Protein AF-A0A8D7B5I6-F1 (afdb_monomer_lite)

Structure (mmCIF, N/CA/C/O backbone):
data_AF-A0A8D7B5I6-F1
#
_entry.id   AF-A0A8D7B5I6-F1
#
loop_
_atom_site.group_PDB
_atom_site.id
_atom_site.type_symbol
_atom_site.label_atom_id
_atom_site.label_alt_id
_atom_site.label_comp_id
_atom_site.label_asym_id
_atom_site.label_entity_id
_atom_site.label_seq_id
_atom_site.pdbx_PDB_ins_code
_atom_site.Cartn_x
_atom_site.Cartn_y
_atom_site.Cartn_z
_atom_site.occupancy
_atom_site.B_iso_or_equiv
_atom_site.auth_seq_id
_atom_site.auth_comp_id
_atom_site.auth_asym_id
_atom_site.auth_atom_id
_atom_site.pdbx_PDB_model_num
ATOM 1 N N . MET A 1 1 ? 66.147 15.586 -52.591 1.00 56.50 1 MET A N 1
ATOM 2 C CA . MET A 1 1 ? 64.958 15.597 -51.718 1.00 56.50 1 MET A CA 1
ATOM 3 C C . MET A 1 1 ? 64.715 17.039 -51.352 1.00 56.50 1 MET A C 1
ATOM 5 O O . MET A 1 1 ? 65.513 17.613 -50.613 1.00 56.50 1 MET A O 1
ATOM 9 N N . ASP A 1 2 ? 63.699 17.644 -51.953 1.00 78.19 2 ASP A N 1
ATOM 10 C CA . ASP A 1 2 ? 63.444 19.070 -51.789 1.00 78.19 2 ASP A CA 1
ATOM 11 C C . ASP A 1 2 ? 62.974 19.375 -50.364 1.00 78.19 2 ASP A C 1
ATOM 13 O O . ASP A 1 2 ? 62.258 18.597 -49.729 1.00 78.19 2 ASP A O 1
ATOM 17 N N . ARG A 1 3 ? 63.349 20.548 -49.839 1.00 75.00 3 ARG A N 1
ATOM 18 C CA . ARG A 1 3 ? 62.956 21.002 -48.489 1.00 75.00 3 ARG A CA 1
ATOM 19 C C . ARG A 1 3 ? 61.432 20.990 -48.290 1.00 75.00 3 ARG A C 1
ATOM 21 O O . ARG A 1 3 ? 60.961 20.873 -47.160 1.00 75.00 3 ARG A O 1
ATOM 28 N N . ALA A 1 4 ? 60.671 21.112 -49.378 1.00 75.44 4 ALA A N 1
ATOM 29 C CA . ALA A 1 4 ? 59.217 21.003 -49.391 1.00 75.44 4 ALA A CA 1
ATOM 30 C C . ALA A 1 4 ? 58.726 19.563 -49.147 1.00 75.44 4 ALA A C 1
ATOM 32 O O . ALA A 1 4 ? 57.815 19.354 -48.347 1.00 75.44 4 ALA A O 1
ATOM 33 N N . GLU A 1 5 ? 59.370 18.562 -49.749 1.00 73.88 5 GLU A N 1
ATOM 34 C CA . GLU A 1 5 ? 59.005 17.148 -49.596 1.00 73.88 5 GLU A CA 1
ATOM 35 C C . GLU A 1 5 ? 59.263 16.644 -48.172 1.00 73.88 5 GLU A C 1
ATOM 37 O O . GLU A 1 5 ? 58.451 15.905 -47.613 1.00 73.88 5 GLU A O 1
ATOM 42 N N . ALA A 1 6 ? 60.354 17.095 -47.544 1.00 82.44 6 ALA A N 1
ATOM 43 C CA . ALA A 1 6 ? 60.671 16.756 -46.156 1.00 82.44 6 ALA A CA 1
ATOM 44 C C . ALA A 1 6 ? 59.612 17.285 -45.172 1.00 82.44 6 ALA A C 1
ATOM 46 O O . ALA A 1 6 ? 59.195 16.572 -44.259 1.00 82.44 6 ALA A O 1
ATOM 47 N N . LYS A 1 7 ? 59.117 18.512 -45.391 1.00 83.62 7 LYS A N 1
ATOM 48 C CA . LYS A 1 7 ? 58.042 19.100 -44.574 1.00 83.62 7 LYS A CA 1
ATOM 49 C C . LYS A 1 7 ? 56.720 18.366 -44.759 1.00 83.62 7 LYS A C 1
ATOM 51 O O . LYS A 1 7 ? 56.005 18.158 -43.784 1.00 83.62 7 LYS A O 1
ATOM 56 N N . PHE A 1 8 ? 56.407 17.954 -45.987 1.00 80.94 8 PHE A N 1
ATOM 57 C CA . PHE A 1 8 ? 55.172 17.228 -46.270 1.00 80.94 8 PHE A CA 1
ATOM 58 C C . PHE A 1 8 ? 55.180 15.824 -45.653 1.00 80.94 8 PHE A C 1
ATOM 60 O O . PHE A 1 8 ? 54.185 15.410 -45.058 1.00 80.94 8 PHE A O 1
ATOM 67 N N . LYS A 1 9 ? 56.318 15.118 -45.718 1.00 84.81 9 LYS A N 1
ATOM 68 C CA . LYS A 1 9 ? 56.492 13.827 -45.036 1.00 84.81 9 LYS A CA 1
ATOM 69 C C . LYS A 1 9 ? 56.353 13.970 -43.524 1.00 84.81 9 LYS A C 1
ATOM 71 O O . LYS A 1 9 ? 55.530 13.273 -42.945 1.00 84.81 9 LYS A O 1
ATOM 76 N N . HIS A 1 10 ? 57.052 14.927 -42.916 1.00 83.50 10 HIS A N 1
ATOM 77 C CA . HIS A 1 10 ? 56.965 15.159 -41.475 1.00 83.50 10 HIS A CA 1
ATOM 78 C C . HIS A 1 10 ? 55.542 15.540 -41.031 1.00 83.50 10 HIS A C 1
ATOM 80 O O . HIS A 1 10 ? 55.030 14.989 -40.065 1.00 83.50 10 HIS A O 1
ATOM 86 N N . ALA A 1 11 ? 54.851 16.412 -41.774 1.00 84.06 11 ALA A N 1
ATOM 87 C CA . ALA A 1 11 ? 53.469 16.790 -41.469 1.00 84.06 11 ALA A CA 1
ATOM 88 C C . ALA A 1 11 ? 52.482 15.614 -41.585 1.00 84.06 11 ALA A C 1
ATOM 90 O O . ALA A 1 11 ? 51.535 15.523 -40.802 1.00 84.06 11 ALA A O 1
ATOM 91 N N . LYS A 1 12 ? 52.690 14.707 -42.548 1.00 85.19 12 LYS A N 1
ATOM 92 C CA . LYS A 1 12 ? 51.888 13.484 -42.673 1.00 85.19 12 LYS A CA 1
ATOM 93 C C . LYS A 1 12 ? 52.148 12.538 -41.502 1.00 85.19 12 LYS A C 1
ATOM 95 O O . LYS A 1 12 ? 51.199 12.043 -40.909 1.00 85.19 12 LYS A O 1
ATOM 100 N N . GLU A 1 13 ? 53.412 12.361 -41.143 1.00 85.88 13 GL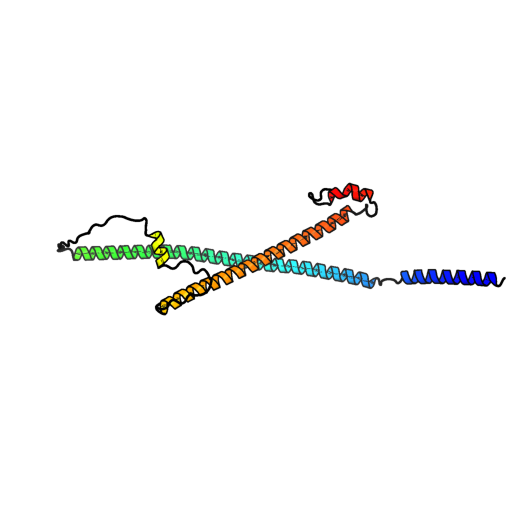U A N 1
ATOM 101 C CA . GLU A 1 13 ? 53.853 11.486 -40.059 1.00 85.88 13 GLU A CA 1
ATOM 102 C C . GLU A 1 13 ? 53.371 11.977 -38.684 1.00 85.88 13 GLU A C 1
ATOM 104 O O . GLU A 1 13 ? 52.933 11.183 -37.859 1.00 85.88 13 GLU A O 1
ATOM 109 N N . VAL A 1 14 ? 53.375 13.292 -38.442 1.00 86.19 14 VAL A N 1
ATOM 110 C CA . VAL A 1 14 ? 52.816 13.898 -37.220 1.00 86.19 14 VAL A CA 1
ATOM 111 C C . VAL A 1 14 ? 51.305 13.672 -37.139 1.00 86.19 14 VAL A C 1
ATOM 113 O O . VAL A 1 14 ? 50.798 13.288 -36.090 1.00 86.19 14 VAL A O 1
ATOM 116 N N . ARG A 1 15 ? 50.581 13.836 -38.254 1.00 80.69 15 ARG A N 1
ATOM 117 C CA . ARG A 1 15 ? 49.126 13.612 -38.302 1.00 80.69 15 ARG A CA 1
ATOM 118 C C . ARG A 1 15 ? 48.751 12.138 -38.142 1.00 80.69 15 ARG A C 1
ATOM 120 O O . ARG A 1 15 ? 47.678 11.820 -37.638 1.00 80.69 15 ARG A O 1
ATOM 127 N N . GLU A 1 16 ? 49.603 11.236 -38.610 1.00 77.06 16 GLU A N 1
ATOM 128 C CA . GLU A 1 16 ? 49.433 9.796 -38.427 1.00 77.06 16 GLU A CA 1
ATOM 129 C C . GLU A 1 16 ? 49.658 9.417 -36.960 1.00 77.06 16 GLU A C 1
ATOM 131 O O . GLU A 1 16 ? 48.756 8.854 -36.350 1.00 77.06 16 GLU A O 1
ATOM 136 N N . ARG A 1 17 ? 50.737 9.915 -36.339 1.00 79.31 17 ARG A N 1
ATOM 137 C CA . ARG A 1 17 ? 50.976 9.761 -34.895 1.00 79.31 17 ARG A CA 1
ATOM 138 C C . ARG A 1 17 ? 49.867 10.341 -34.022 1.00 79.31 17 ARG A C 1
ATOM 140 O O . ARG A 1 17 ? 49.523 9.732 -33.019 1.00 79.31 17 ARG A O 1
ATOM 147 N N . GLU A 1 18 ? 49.288 11.488 -34.379 1.00 74.56 18 GLU A N 1
ATOM 148 C CA . GLU A 1 18 ? 48.143 12.044 -33.644 1.00 74.56 18 GLU A CA 1
ATOM 149 C C . GLU A 1 18 ? 46.886 11.178 -33.767 1.00 74.56 18 GLU A C 1
ATOM 151 O O . GLU A 1 18 ? 46.118 11.082 -32.811 1.00 74.56 18 GLU A O 1
ATOM 156 N N . ARG A 1 19 ? 46.645 10.560 -34.930 1.00 71.62 19 ARG A N 1
ATOM 157 C CA . ARG A 1 19 ? 45.508 9.646 -35.107 1.00 71.62 19 ARG A CA 1
ATOM 158 C C . ARG A 1 19 ? 45.713 8.356 -34.328 1.00 71.62 19 ARG A C 1
ATOM 160 O O . ARG A 1 19 ? 44.785 7.934 -33.645 1.00 71.62 19 ARG A O 1
ATOM 167 N N . ASP A 1 20 ? 46.917 7.802 -34.359 1.00 72.56 20 ASP A N 1
ATOM 168 C CA . ASP A 1 20 ? 47.254 6.591 -33.613 1.00 72.56 20 ASP A CA 1
ATOM 169 C C . ASP A 1 20 ? 47.218 6.848 -32.101 1.00 72.56 20 ASP A C 1
ATOM 171 O O . ASP A 1 20 ? 46.643 6.053 -31.366 1.00 72.56 20 ASP A O 1
ATOM 175 N N . ALA A 1 21 ? 47.716 8.000 -31.638 1.00 71.00 21 ALA A N 1
ATOM 176 C CA . ALA A 1 21 ? 47.637 8.414 -30.236 1.00 71.00 21 ALA A CA 1
ATOM 177 C C . ALA A 1 21 ? 46.193 8.659 -29.762 1.00 71.00 21 ALA A C 1
ATOM 179 O O . ALA A 1 21 ? 45.851 8.368 -28.619 1.00 71.00 21 ALA A O 1
ATOM 180 N N . LYS A 1 22 ? 45.316 9.182 -30.629 1.00 66.19 22 LYS A N 1
ATOM 181 C CA . LYS A 1 22 ? 43.883 9.323 -30.319 1.00 66.19 22 LYS A CA 1
ATOM 182 C C . LYS A 1 22 ? 43.183 7.968 -30.286 1.00 66.19 22 LYS A C 1
ATOM 184 O O . LYS A 1 22 ? 42.364 7.739 -29.405 1.00 66.19 22 LYS A O 1
ATOM 189 N N . PHE A 1 23 ? 43.525 7.063 -31.199 1.00 55.41 23 PHE A N 1
ATOM 190 C CA . PHE A 1 23 ? 42.977 5.709 -31.219 1.00 55.41 23 PHE A CA 1
ATOM 191 C C . PHE A 1 23 ? 43.424 4.892 -29.999 1.00 55.41 23 PHE A C 1
ATOM 193 O O . PHE A 1 23 ? 42.612 4.173 -29.430 1.00 55.41 23 PHE A O 1
ATOM 200 N N . THR A 1 24 ? 44.667 5.048 -29.533 1.00 58.28 24 THR A N 1
ATOM 201 C CA . THR A 1 24 ? 45.141 4.412 -28.292 1.00 58.28 24 THR A CA 1
ATOM 202 C C . THR A 1 24 ? 44.557 5.047 -27.031 1.00 58.28 24 THR A C 1
ATOM 204 O O . THR A 1 24 ? 44.309 4.325 -26.077 1.00 58.28 24 THR A O 1
ATOM 207 N N . LYS A 1 25 ? 44.254 6.355 -27.029 1.00 58.78 25 LYS A N 1
ATOM 208 C CA . LYS A 1 25 ? 43.552 7.039 -25.923 1.00 58.78 25 LYS A CA 1
ATOM 209 C C . LYS A 1 25 ? 42.074 6.635 -25.811 1.00 58.78 25 LYS A C 1
ATOM 211 O O . LYS A 1 25 ? 41.555 6.528 -24.711 1.00 58.78 25 LYS A O 1
ATOM 216 N N . ILE A 1 26 ? 41.402 6.401 -26.942 1.00 55.84 26 ILE A N 1
ATOM 217 C CA . ILE A 1 26 ? 40.020 5.873 -26.992 1.00 55.84 26 ILE A CA 1
ATOM 218 C C . ILE A 1 26 ? 39.988 4.376 -26.637 1.00 55.84 26 ILE A C 1
ATOM 220 O O . ILE A 1 26 ? 38.962 3.851 -26.221 1.00 55.84 26 ILE A O 1
ATOM 224 N N . LYS A 1 27 ? 41.129 3.696 -26.774 1.00 47.56 27 LYS A N 1
ATOM 225 C CA . LYS A 1 27 ? 41.352 2.293 -26.428 1.00 47.56 27 LYS A CA 1
ATOM 226 C C . LYS A 1 27 ? 42.165 2.162 -25.132 1.00 47.56 27 LYS A C 1
ATOM 228 O O . LYS A 1 27 ? 42.995 1.262 -25.023 1.00 47.56 27 LYS A O 1
ATOM 233 N N . GLU A 1 28 ? 41.965 3.062 -24.166 1.00 49.06 28 GLU A N 1
ATOM 234 C CA . GLU A 1 28 ? 42.271 2.720 -22.774 1.00 49.06 28 GLU A CA 1
ATOM 235 C C . GLU A 1 28 ? 41.358 1.532 -22.421 1.00 49.06 28 GLU A C 1
ATOM 237 O O . GLU A 1 28 ? 40.139 1.648 -22.570 1.00 49.06 28 GLU A O 1
ATOM 242 N N . PRO A 1 29 ? 41.902 0.356 -22.068 1.00 47.66 29 PRO A N 1
ATOM 243 C CA . PRO A 1 29 ? 41.066 -0.768 -21.701 1.00 47.66 29 PRO A CA 1
ATOM 244 C C . PRO A 1 29 ? 40.415 -0.406 -20.367 1.00 47.66 29 PRO A C 1
ATOM 246 O O . PRO A 1 29 ? 41.106 -0.279 -19.355 1.00 47.66 29 PRO A O 1
ATOM 249 N N . MET A 1 30 ? 39.096 -0.219 -20.359 1.00 46.75 30 MET A N 1
ATOM 250 C CA . MET A 1 30 ? 38.345 -0.410 -19.122 1.00 46.75 30 MET A CA 1
ATOM 251 C C . MET A 1 30 ? 38.755 -1.778 -18.575 1.00 46.75 30 MET A C 1
ATOM 253 O O . MET A 1 30 ? 38.738 -2.759 -19.325 1.00 46.75 30 MET A O 1
ATOM 257 N N . HIS A 1 31 ? 39.265 -1.810 -17.344 1.00 45.88 31 HIS A N 1
ATOM 258 C CA . HIS A 1 31 ? 39.801 -3.029 -16.760 1.00 45.88 31 HIS A CA 1
ATOM 259 C C . HIS A 1 31 ? 38.672 -4.062 -16.720 1.00 45.88 31 HIS A C 1
ATOM 261 O O . HIS A 1 31 ? 37.591 -3.794 -16.215 1.00 45.88 31 HIS A O 1
ATOM 267 N N . GLN A 1 32 ? 38.922 -5.234 -17.299 1.00 44.41 32 GLN A N 1
ATOM 268 C CA . GLN A 1 32 ? 38.023 -6.390 -17.272 1.00 44.41 32 GLN A CA 1
ATOM 269 C C . GLN A 1 32 ? 37.567 -6.721 -15.832 1.00 44.41 32 GLN A C 1
ATOM 271 O O . GLN A 1 32 ? 36.439 -7.153 -15.633 1.00 44.41 32 GLN A O 1
ATOM 276 N N . GLU A 1 33 ? 38.424 -6.435 -14.847 1.00 47.03 33 GLU A N 1
ATOM 277 C CA . GLU A 1 33 ? 38.176 -6.592 -13.408 1.00 47.03 33 GLU A CA 1
ATOM 278 C C . GLU A 1 33 ? 37.029 -5.689 -12.901 1.00 47.03 33 GLU A C 1
ATOM 280 O O . GLU A 1 33 ? 36.198 -6.153 -12.128 1.00 47.03 33 GLU A O 1
ATOM 285 N N . ASP A 1 34 ? 36.879 -4.461 -13.421 1.00 52.69 34 ASP A N 1
ATOM 286 C CA . ASP A 1 34 ? 35.809 -3.532 -13.002 1.00 52.69 34 ASP A CA 1
ATOM 287 C C . ASP A 1 34 ? 34.405 -4.004 -13.440 1.00 52.69 34 ASP A C 1
ATOM 289 O O . ASP A 1 34 ? 33.401 -3.623 -12.843 1.00 52.69 34 ASP A O 1
ATOM 293 N N . LEU A 1 35 ? 34.316 -4.814 -14.503 1.00 52.25 35 LEU A N 1
ATOM 294 C CA . LEU A 1 35 ? 33.052 -5.370 -15.012 1.00 52.25 35 LEU A CA 1
ATOM 295 C C . LEU A 1 35 ? 32.683 -6.698 -14.332 1.00 52.25 35 LEU A C 1
ATOM 297 O O . LEU A 1 35 ? 31.502 -7.025 -14.229 1.00 52.25 35 LEU A O 1
ATOM 301 N N . GLU A 1 36 ? 33.678 -7.468 -13.888 1.00 55.12 36 GLU A N 1
ATOM 302 C CA . GLU A 1 36 ? 33.471 -8.703 -13.122 1.00 55.12 36 GLU A CA 1
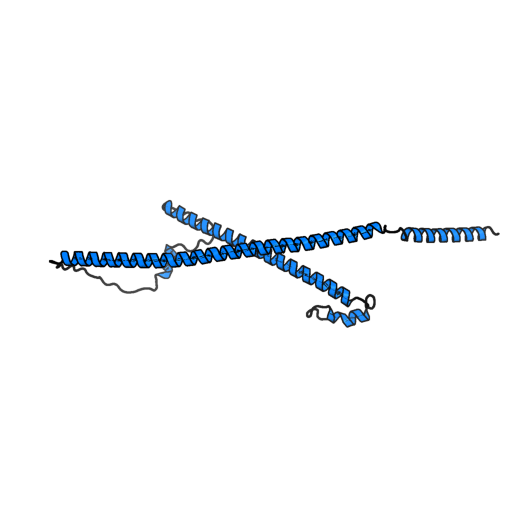ATOM 303 C C . GLU A 1 36 ? 33.039 -8.387 -11.680 1.00 55.12 36 GLU A C 1
ATOM 305 O O . GLU A 1 36 ? 32.110 -9.018 -11.173 1.00 55.12 36 GLU A O 1
ATOM 310 N N . ASP A 1 37 ? 33.616 -7.346 -11.069 1.00 58.28 37 ASP A N 1
ATOM 311 C CA . ASP A 1 37 ? 33.236 -6.868 -9.735 1.00 58.28 37 ASP A CA 1
ATOM 312 C C . ASP A 1 37 ? 31.776 -6.371 -9.679 1.00 58.28 37 ASP A C 1
ATOM 314 O O . ASP A 1 37 ? 31.058 -6.681 -8.724 1.00 58.28 37 ASP A O 1
ATOM 318 N N . ASP A 1 38 ? 31.304 -5.652 -10.707 1.00 61.38 38 ASP A N 1
ATOM 319 C CA . ASP A 1 38 ? 29.917 -5.158 -10.809 1.00 61.38 38 ASP A CA 1
ATOM 320 C C . ASP A 1 38 ? 28.910 -6.317 -10.931 1.00 61.38 38 ASP A C 1
ATOM 322 O O . ASP A 1 38 ? 27.893 -6.356 -10.234 1.00 61.38 38 ASP A O 1
ATOM 326 N N . TRP A 1 39 ? 29.247 -7.334 -11.733 1.00 58.62 39 TRP A N 1
ATOM 327 C CA . TRP A 1 39 ? 28.438 -8.547 -11.879 1.00 58.62 39 TRP A CA 1
ATOM 328 C C . TRP A 1 39 ? 28.368 -9.371 -10.582 1.00 58.62 39 TRP A C 1
ATOM 330 O O . TRP A 1 39 ? 27.308 -9.888 -10.222 1.00 58.62 39 TRP A O 1
ATOM 340 N N . GLU A 1 40 ? 29.469 -9.479 -9.833 1.00 76.50 40 GLU A N 1
ATOM 341 C CA . GLU A 1 40 ? 29.472 -10.153 -8.530 1.00 76.50 40 GLU A CA 1
ATOM 342 C C . GLU A 1 40 ? 28.683 -9.394 -7.454 1.00 76.50 40 GLU A C 1
ATOM 344 O O . GLU A 1 40 ? 28.054 -10.012 -6.587 1.00 76.50 40 GLU A O 1
ATOM 349 N N . LEU A 1 41 ? 28.738 -8.061 -7.468 1.00 73.00 41 LEU A N 1
ATOM 350 C CA . LEU A 1 41 ? 27.945 -7.203 -6.587 1.00 73.00 41 LEU A CA 1
ATOM 351 C C . LEU A 1 41 ? 26.450 -7.358 -6.877 1.00 73.00 41 LEU A C 1
ATOM 353 O O . LEU A 1 41 ? 25.670 -7.530 -5.939 1.00 73.00 41 LEU A O 1
ATOM 357 N N . GLU A 1 42 ? 26.063 -7.398 -8.151 1.00 76.00 42 GLU A N 1
ATOM 358 C CA . GLU A 1 42 ? 24.679 -7.614 -8.577 1.00 76.00 42 GLU A CA 1
ATOM 359 C C . GLU A 1 42 ? 24.175 -9.019 -8.195 1.00 76.00 42 GLU A C 1
ATOM 361 O O . GLU A 1 42 ? 23.052 -9.170 -7.708 1.00 76.00 42 GLU A O 1
ATOM 366 N N . GLN A 1 43 ? 25.024 -10.052 -8.298 1.00 75.19 43 GLN A N 1
ATOM 367 C CA . GLN A 1 43 ? 24.705 -11.396 -7.800 1.00 75.19 43 GLN A CA 1
ATOM 368 C C . GLN A 1 43 ? 24.506 -11.429 -6.281 1.00 75.19 43 GLN A C 1
ATOM 370 O O . GLN A 1 43 ? 23.516 -11.987 -5.806 1.00 75.19 43 GLN A O 1
ATOM 375 N N . LYS A 1 44 ? 25.406 -10.808 -5.511 1.00 88.00 44 LYS A N 1
ATOM 376 C CA . LYS A 1 44 ? 25.292 -10.727 -4.045 1.00 88.00 44 LYS A CA 1
ATOM 377 C C . LYS A 1 44 ? 24.053 -9.937 -3.626 1.00 88.00 44 LYS A C 1
ATOM 379 O O . LYS A 1 44 ? 23.387 -10.310 -2.661 1.00 88.00 44 LYS A O 1
ATOM 384 N N . GLU A 1 45 ? 23.707 -8.873 -4.349 1.00 84.12 45 GLU A N 1
ATOM 385 C CA . GLU A 1 45 ? 22.481 -8.113 -4.107 1.00 84.12 45 GLU A CA 1
ATOM 386 C C . GLU A 1 45 ? 21.231 -8.940 -4.435 1.00 84.12 45 GLU A C 1
ATOM 388 O O . GLU A 1 45 ? 20.254 -8.917 -3.681 1.00 84.12 45 GLU A O 1
ATOM 393 N N . TRP A 1 46 ? 21.261 -9.711 -5.523 1.00 73.25 46 TRP A N 1
ATOM 394 C CA . TRP A 1 46 ? 20.176 -10.613 -5.895 1.00 73.25 46 TRP A CA 1
ATOM 395 C C . TRP A 1 46 ? 19.966 -11.718 -4.853 1.00 73.25 46 TRP A C 1
ATOM 397 O O . TRP A 1 46 ? 18.834 -11.953 -4.422 1.00 73.25 46 TRP A O 1
ATOM 407 N N . GLU A 1 47 ? 21.048 -12.340 -4.381 1.00 90.69 47 GLU A N 1
ATOM 408 C CA . GLU A 1 47 ? 21.017 -13.336 -3.307 1.00 90.69 47 GLU A CA 1
ATOM 409 C C . GLU A 1 47 ? 20.512 -12.736 -1.994 1.00 90.69 47 GLU A C 1
ATOM 411 O O . GLU A 1 47 ? 19.619 -13.304 -1.363 1.00 90.69 47 GLU A O 1
ATOM 416 N N . TYR A 1 48 ? 21.001 -11.552 -1.617 1.00 84.44 48 TYR A N 1
ATOM 417 C CA . TYR A 1 48 ? 20.523 -10.833 -0.440 1.00 84.44 48 TYR A CA 1
ATOM 418 C C . TYR A 1 48 ? 19.029 -10.513 -0.553 1.00 84.44 48 TYR A C 1
ATOM 420 O O . TYR A 1 48 ? 18.272 -10.714 0.395 1.00 84.44 48 TYR A O 1
ATOM 428 N N . ARG A 1 49 ? 18.563 -10.067 -1.723 1.00 82.00 49 ARG A N 1
ATOM 429 C CA . ARG A 1 49 ? 17.146 -9.779 -1.980 1.00 82.00 49 ARG A CA 1
ATOM 430 C C . ARG A 1 49 ? 16.284 -11.038 -1.878 1.00 82.00 49 ARG A C 1
ATOM 432 O O . ARG A 1 49 ? 15.196 -10.978 -1.304 1.00 82.00 49 ARG A O 1
ATOM 439 N N . GLU A 1 50 ? 16.742 -12.169 -2.406 1.00 89.31 50 GLU A N 1
ATOM 440 C CA . GLU A 1 50 ? 16.063 -13.461 -2.248 1.00 89.31 50 GLU A CA 1
ATOM 441 C C . GLU A 1 50 ? 16.045 -13.919 -0.784 1.00 89.31 50 GLU A C 1
ATOM 443 O O . GLU A 1 50 ? 15.004 -14.344 -0.280 1.00 89.31 50 GLU A O 1
ATOM 448 N N . GLU A 1 51 ? 17.148 -13.762 -0.056 1.00 92.19 51 GLU A N 1
ATOM 449 C CA . GLU A 1 51 ? 17.216 -14.085 1.368 1.00 92.19 51 GLU A CA 1
ATOM 450 C C . GLU A 1 51 ? 16.264 -13.207 2.193 1.00 92.19 51 GLU A C 1
ATOM 452 O O . GLU A 1 51 ? 15.518 -13.724 3.028 1.00 92.19 51 GLU A O 1
ATOM 457 N N . GLN A 1 52 ? 16.171 -11.908 1.886 1.00 81.12 52 GLN A N 1
ATOM 458 C CA . GLN A 1 52 ? 15.188 -11.006 2.492 1.00 81.12 52 GLN A CA 1
ATOM 459 C C . GLN A 1 52 ? 13.748 -11.455 2.216 1.00 81.12 52 GLN A C 1
ATOM 461 O O . GLN A 1 52 ? 12.925 -11.453 3.133 1.00 81.12 52 GLN A O 1
ATOM 466 N N . LYS A 1 53 ? 13.424 -11.896 0.992 1.00 89.06 53 LYS A N 1
ATOM 467 C CA . LYS A 1 53 ? 12.091 -12.445 0.680 1.00 89.06 53 LYS A CA 1
ATOM 468 C C . LYS A 1 53 ? 11.799 -13.715 1.475 1.00 89.06 53 LYS A C 1
ATOM 470 O O . LYS A 1 53 ? 10.678 -13.891 1.953 1.00 89.06 53 LYS A O 1
ATOM 475 N N . ARG A 1 54 ? 12.784 -14.605 1.629 1.00 94.94 54 ARG A N 1
ATOM 476 C CA . ARG A 1 54 ? 12.631 -15.837 2.419 1.00 94.94 54 ARG A CA 1
ATOM 477 C C . ARG A 1 54 ? 12.392 -15.521 3.891 1.00 94.94 54 ARG A C 1
ATOM 479 O O . ARG A 1 54 ? 11.462 -16.073 4.474 1.00 94.94 54 ARG A O 1
ATOM 486 N N . LEU A 1 55 ? 13.164 -14.594 4.449 1.00 91.81 55 LEU A N 1
ATOM 487 C CA . LEU A 1 55 ? 13.030 -14.157 5.836 1.00 91.81 55 LEU A CA 1
ATOM 488 C C . LEU A 1 55 ? 11.693 -13.437 6.082 1.00 91.81 55 LEU A C 1
ATOM 490 O O . LEU A 1 55 ? 11.041 -13.660 7.100 1.00 91.81 55 LEU A O 1
ATOM 494 N N . ALA A 1 56 ? 11.245 -12.609 5.133 1.00 92.06 56 ALA A N 1
ATOM 495 C CA . ALA A 1 56 ? 9.942 -11.948 5.191 1.00 92.06 56 ALA A CA 1
ATOM 496 C C . ALA A 1 56 ? 8.794 -12.966 5.184 1.00 92.06 56 ALA A C 1
ATOM 498 O O . ALA A 1 56 ? 7.899 -12.887 6.023 1.00 92.06 56 ALA A O 1
ATOM 499 N N . LYS A 1 57 ? 8.864 -13.970 4.305 1.00 93.38 57 LYS A N 1
ATOM 500 C CA . LYS A 1 57 ? 7.879 -15.055 4.237 1.00 93.38 57 LYS A CA 1
ATOM 501 C C . LYS A 1 57 ? 7.856 -15.901 5.510 1.00 93.38 57 LYS A C 1
ATOM 503 O O . LYS A 1 57 ? 6.796 -16.352 5.932 1.00 93.38 57 LYS A O 1
ATOM 508 N N . GLU A 1 58 ? 9.008 -16.125 6.134 1.00 91.62 58 GLU A N 1
ATOM 509 C CA . GLU A 1 58 ? 9.092 -16.836 7.412 1.00 91.62 58 GLU A CA 1
ATOM 510 C C . GLU A 1 58 ? 8.434 -16.043 8.550 1.00 91.62 58 GLU A C 1
ATOM 512 O O . GLU A 1 58 ? 7.609 -16.599 9.279 1.00 91.62 58 GLU A O 1
ATOM 517 N N . ARG A 1 59 ? 8.719 -14.737 8.652 1.00 90.38 59 ARG A N 1
ATOM 518 C CA . ARG A 1 59 ? 8.069 -13.842 9.625 1.00 90.38 59 ARG A CA 1
ATOM 519 C C . ARG A 1 59 ? 6.562 -13.747 9.411 1.00 90.38 59 ARG A C 1
ATOM 521 O O . ARG A 1 59 ? 5.806 -13.759 10.376 1.00 90.38 59 ARG A O 1
ATOM 528 N N . GLU A 1 60 ? 6.116 -13.687 8.160 1.00 88.62 60 GLU A N 1
ATOM 529 C CA . GLU A 1 60 ? 4.693 -13.680 7.817 1.00 88.62 60 GLU A CA 1
ATOM 530 C C . GLU A 1 60 ? 4.003 -14.972 8.272 1.00 88.62 60 GLU A C 1
ATOM 532 O O . GLU A 1 60 ? 2.967 -14.920 8.930 1.00 88.62 60 GLU A O 1
ATOM 537 N N . GLN A 1 61 ? 4.615 -16.134 8.021 1.00 91.38 61 GLN A N 1
ATOM 538 C CA . GLN A 1 61 ? 4.086 -17.410 8.507 1.00 91.38 61 GLN A CA 1
ATOM 539 C C . GLN A 1 61 ? 4.070 -17.506 10.035 1.00 91.38 61 GLN A C 1
ATOM 541 O O . GLN A 1 61 ? 3.214 -18.180 10.607 1.00 91.38 61 GLN A O 1
ATOM 546 N N . GLU A 1 62 ? 5.041 -16.910 10.721 1.00 94.25 62 GLU A N 1
ATOM 547 C CA . GLU A 1 62 ? 5.047 -16.867 12.182 1.00 94.25 62 GLU A CA 1
ATOM 548 C C . GLU A 1 62 ? 3.894 -16.017 12.719 1.00 94.25 62 GLU A C 1
ATOM 550 O O . GLU A 1 62 ? 3.139 -16.498 13.568 1.00 94.25 62 GLU A O 1
ATOM 555 N N . LEU A 1 63 ? 3.695 -14.823 12.155 1.00 93.38 63 LEU A N 1
ATOM 556 C CA . LEU A 1 63 ? 2.560 -13.962 12.482 1.00 93.38 63 LEU A CA 1
ATOM 557 C C . LEU A 1 63 ? 1.228 -14.651 12.182 1.00 93.38 63 LEU A C 1
ATOM 559 O O . LEU A 1 63 ? 0.321 -14.601 13.005 1.00 93.38 63 LEU A O 1
ATOM 563 N N . GLU A 1 64 ? 1.106 -15.356 11.059 1.00 92.62 64 GLU A N 1
ATOM 564 C CA . GLU A 1 64 ? -0.107 -16.104 10.722 1.00 92.62 64 GLU A CA 1
ATOM 565 C C . GLU A 1 64 ? -0.396 -17.205 11.753 1.00 92.62 64 GLU A C 1
ATOM 567 O O . GLU A 1 64 ? -1.525 -17.339 12.229 1.00 92.62 64 GLU A O 1
ATOM 572 N N . ARG A 1 65 ? 0.630 -17.953 12.182 1.00 95.12 65 ARG A N 1
ATOM 573 C CA . ARG A 1 65 ? 0.488 -18.950 13.257 1.00 95.12 65 ARG A CA 1
ATOM 574 C C . ARG A 1 65 ? 0.107 -18.301 14.584 1.00 95.12 65 ARG A C 1
ATOM 576 O O . ARG A 1 65 ? -0.652 -18.897 15.347 1.00 95.12 65 ARG A O 1
ATOM 583 N N . GLU A 1 66 ? 0.637 -17.125 14.895 1.00 94.12 66 GLU A N 1
ATOM 584 C CA . GLU A 1 66 ? 0.301 -16.395 16.116 1.00 94.12 66 GLU A CA 1
ATOM 585 C C . GLU A 1 66 ? -1.139 -15.864 16.083 1.00 94.12 66 GLU A C 1
ATOM 587 O O . GLU A 1 66 ? -1.899 -16.074 17.031 1.00 94.12 66 GLU A O 1
ATOM 592 N N . ILE A 1 67 ? -1.562 -15.276 14.964 1.00 93.19 67 ILE A N 1
ATOM 593 C CA . ILE A 1 67 ? -2.941 -14.832 14.735 1.00 93.19 67 ILE A CA 1
ATOM 594 C C . ILE A 1 67 ? -3.901 -16.023 14.819 1.00 93.19 67 ILE A C 1
ATOM 596 O O . ILE A 1 67 ? -4.927 -15.949 15.492 1.00 93.19 67 ILE A O 1
ATOM 600 N N . 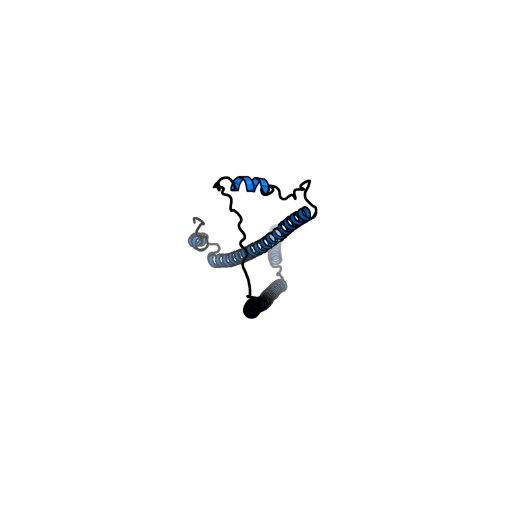GLU A 1 68 ? -3.561 -17.163 14.225 1.00 95.19 68 GLU A N 1
ATOM 601 C CA . GLU A 1 68 ? -4.400 -18.358 14.298 1.00 95.19 68 GLU A CA 1
ATOM 602 C C . GLU A 1 68 ? -4.480 -18.915 15.732 1.00 95.19 68 GLU A C 1
ATOM 604 O O . GLU A 1 68 ? -5.556 -19.283 16.203 1.00 95.19 68 GLU A O 1
ATOM 609 N N . ARG A 1 69 ? -3.379 -18.899 16.497 1.00 96.81 69 ARG A N 1
ATOM 610 C CA . ARG A 1 69 ? -3.401 -19.272 17.924 1.00 96.81 69 ARG A CA 1
ATOM 611 C C . ARG A 1 69 ? -4.266 -18.328 18.751 1.00 96.81 69 ARG A C 1
ATOM 613 O O . ARG A 1 69 ? -5.035 -18.795 19.591 1.00 96.81 69 ARG A O 1
ATOM 620 N N . THR A 1 70 ? -4.147 -17.018 18.540 1.00 94.06 70 THR A N 1
ATOM 621 C CA . THR A 1 70 ? -4.957 -16.030 19.268 1.00 94.06 70 THR A CA 1
ATOM 622 C C . THR A 1 70 ? -6.433 -16.178 18.914 1.00 94.06 70 THR A C 1
ATOM 624 O O . THR A 1 70 ? -7.270 -16.217 19.815 1.00 94.06 70 THR A O 1
ATOM 627 N N . ARG A 1 71 ? -6.760 -16.400 17.637 1.00 95.44 71 ARG A N 1
ATOM 628 C CA . ARG A 1 71 ? -8.113 -16.730 17.180 1.00 95.44 71 ARG A CA 1
ATOM 629 C C . ARG A 1 71 ? -8.660 -17.978 17.872 1.00 95.44 71 ARG A C 1
ATOM 631 O O . ARG A 1 71 ? -9.759 -17.927 18.422 1.00 95.44 71 ARG A O 1
ATOM 638 N N . GLN A 1 72 ? -7.894 -19.068 17.913 1.00 96.31 72 GLN A N 1
ATOM 639 C CA . GLN A 1 72 ? -8.301 -20.301 18.597 1.00 96.31 72 GLN A CA 1
ATOM 640 C C . GLN A 1 72 ? -8.487 -20.098 20.106 1.00 96.31 72 GLN A C 1
ATOM 642 O O . GLN A 1 72 ? -9.420 -20.647 20.692 1.00 96.31 72 GLN A O 1
ATOM 647 N N . ALA A 1 73 ? -7.626 -19.309 20.753 1.00 96.25 73 ALA A N 1
ATOM 648 C CA . ALA A 1 73 ? -7.753 -18.988 22.172 1.00 96.25 73 ALA A CA 1
ATOM 649 C C . ALA A 1 73 ? -9.024 -18.174 22.457 1.00 96.25 73 ALA A C 1
ATOM 651 O O . ALA A 1 73 ? -9.749 -18.487 23.401 1.00 96.25 73 ALA A O 1
ATOM 652 N N . VAL A 1 74 ? -9.334 -17.185 21.613 1.00 95.31 74 VAL A N 1
ATOM 653 C CA . VAL A 1 74 ? -10.573 -16.402 21.702 1.00 95.31 74 VAL A CA 1
ATOM 654 C C . VAL A 1 74 ? -11.785 -17.301 21.489 1.00 95.31 74 VAL A C 1
ATOM 656 O O . VAL A 1 74 ? -12.708 -17.277 22.297 1.00 95.31 74 VAL A O 1
ATOM 659 N N . GLU A 1 75 ? -11.786 -18.151 20.463 1.00 94.44 75 GLU A N 1
ATOM 660 C CA . GLU A 1 75 ? -12.897 -19.068 20.204 1.00 94.44 75 GLU A CA 1
ATOM 661 C C . GLU A 1 75 ? -13.136 -20.014 21.393 1.00 94.44 75 GLU A C 1
ATOM 663 O O . GLU A 1 75 ? -14.268 -20.127 21.874 1.00 94.44 75 GLU A O 1
ATOM 668 N N . ARG A 1 76 ? -12.071 -20.604 21.955 1.00 93.38 76 ARG A N 1
ATOM 669 C CA . ARG A 1 76 ? -12.152 -21.422 23.178 1.00 93.38 76 ARG A CA 1
ATOM 670 C C . ARG A 1 76 ? -12.696 -20.630 24.364 1.00 93.38 76 ARG A C 1
ATOM 672 O O . ARG A 1 76 ? -13.614 -21.110 25.024 1.00 93.38 76 ARG A O 1
ATOM 679 N N . ALA A 1 77 ? -12.201 -19.414 24.596 1.00 93.12 77 ALA A N 1
ATOM 680 C CA . ALA A 1 77 ? -12.679 -18.553 25.674 1.00 93.12 77 ALA A CA 1
ATOM 681 C C . ALA A 1 77 ? -14.163 -18.189 25.502 1.00 93.12 77 ALA A C 1
ATOM 683 O O . ALA A 1 77 ? -14.920 -18.214 26.470 1.00 93.12 77 ALA A O 1
ATOM 684 N N . THR A 1 78 ? -14.618 -17.908 24.276 1.00 92.19 78 THR A N 1
ATOM 685 C CA . THR A 1 78 ? -16.038 -17.622 24.017 1.00 92.19 78 THR A CA 1
ATOM 686 C C . THR A 1 78 ? -16.927 -18.846 24.218 1.00 92.19 78 THR A C 1
ATOM 688 O O . THR A 1 78 ? -18.025 -18.713 24.763 1.00 92.19 78 THR A O 1
ATOM 691 N N . ARG A 1 79 ? -16.471 -20.042 23.827 1.00 92.44 79 ARG A N 1
ATOM 692 C CA . ARG A 1 79 ? -17.202 -21.292 24.062 1.00 92.44 79 ARG A CA 1
ATOM 693 C C . ARG A 1 79 ? -17.308 -21.596 25.552 1.00 92.44 79 ARG A C 1
ATOM 695 O O . ARG A 1 79 ? -18.407 -21.846 26.037 1.00 92.44 79 ARG A O 1
ATOM 702 N N . GLU A 1 80 ? -16.204 -21.488 26.281 1.00 92.44 80 GLU A N 1
ATOM 703 C CA . GLU A 1 80 ? -16.177 -21.701 27.726 1.00 92.44 80 GLU A CA 1
ATOM 704 C C . GLU A 1 80 ? -17.036 -20.669 28.473 1.00 92.44 80 GLU A C 1
ATOM 706 O O . GLU A 1 80 ? -17.789 -21.027 29.376 1.00 92.44 80 GLU A O 1
ATOM 711 N N . ALA A 1 81 ? -16.999 -19.394 28.071 1.00 92.00 81 ALA A N 1
ATOM 712 C CA . ALA A 1 81 ? -17.859 -18.362 28.646 1.00 92.00 81 ALA A CA 1
ATOM 713 C C . ALA A 1 81 ? -19.350 -18.654 28.410 1.00 92.00 81 ALA A C 1
ATOM 715 O O . ALA A 1 81 ? -20.161 -18.467 29.318 1.00 92.00 81 ALA A O 1
ATOM 716 N N . ARG A 1 82 ? -19.721 -19.155 27.222 1.00 93.94 82 ARG A N 1
ATOM 717 C CA . ARG A 1 82 ? -21.098 -19.580 26.922 1.00 93.94 82 ARG A CA 1
ATOM 718 C C . ARG A 1 82 ? -21.517 -20.774 27.777 1.00 93.94 82 ARG A C 1
ATOM 720 O O . ARG A 1 82 ? -22.589 -20.733 28.372 1.00 93.94 82 ARG A O 1
ATOM 727 N N . GLU A 1 83 ? -20.675 -21.798 27.886 1.00 92.69 83 GLU A N 1
ATOM 728 C CA . GLU A 1 83 ? -20.955 -22.978 28.713 1.00 92.69 83 GLU A CA 1
ATOM 729 C C . GLU A 1 83 ? -21.094 -22.593 30.198 1.00 92.69 83 GLU A C 1
ATOM 731 O O . GLU A 1 83 ? -22.097 -22.939 30.830 1.00 92.69 83 GLU A O 1
ATOM 736 N N . ARG A 1 84 ? -20.187 -21.763 30.734 1.00 91.62 84 ARG A N 1
ATOM 737 C CA . ARG A 1 84 ? -20.285 -21.217 32.101 1.00 91.62 84 ARG A CA 1
ATOM 738 C C . ARG A 1 84 ? -21.559 -20.403 32.315 1.00 91.62 84 ARG A C 1
ATOM 740 O O . ARG A 1 84 ? -22.231 -20.603 33.321 1.00 91.62 84 ARG A O 1
ATOM 747 N N . ALA A 1 85 ? -21.940 -19.544 31.369 1.00 91.25 85 ALA A N 1
ATOM 748 C CA . ALA A 1 85 ? -23.178 -18.772 31.463 1.00 91.25 85 ALA A CA 1
ATOM 749 C C . ALA A 1 85 ? -24.421 -19.678 31.491 1.00 91.25 85 ALA A C 1
ATOM 751 O O . ALA A 1 85 ? -25.338 -19.438 32.277 1.00 91.25 85 ALA A O 1
ATOM 752 N N . THR A 1 86 ? -24.447 -20.746 30.685 1.00 91.38 86 THR A N 1
ATOM 753 C CA . THR A 1 86 ? -25.556 -21.714 30.712 1.00 91.38 86 THR A CA 1
ATOM 754 C C . THR A 1 86 ? -25.607 -22.509 32.017 1.00 91.38 86 THR A C 1
ATOM 756 O O . THR A 1 86 ? -26.687 -22.656 32.587 1.00 91.38 86 THR A O 1
ATOM 759 N N . ALA A 1 87 ? -24.461 -22.950 32.543 1.00 92.12 87 ALA A N 1
ATOM 760 C CA . ALA A 1 87 ? -24.383 -23.663 33.816 1.00 92.12 87 ALA A CA 1
ATOM 761 C C . ALA A 1 87 ? -24.780 -22.764 35.001 1.00 92.12 87 ALA A C 1
ATOM 763 O O . ALA A 1 87 ? -25.551 -23.178 35.866 1.00 92.12 87 ALA A O 1
ATOM 764 N N . GLU A 1 88 ? -24.331 -21.505 35.022 1.00 89.88 88 GLU A N 1
ATOM 765 C CA . GLU A 1 88 ? -24.756 -20.527 36.028 1.00 89.88 88 GLU A CA 1
ATOM 766 C C . GLU A 1 88 ? -26.253 -20.219 35.942 1.00 89.88 88 GLU A C 1
ATOM 768 O O . GLU A 1 88 ? -26.906 -20.071 36.976 1.00 89.88 88 GLU A O 1
ATOM 773 N N . ALA A 1 89 ? -26.813 -20.120 34.733 1.00 89.38 89 ALA A N 1
ATOM 774 C CA . ALA A 1 89 ? -28.244 -19.914 34.542 1.00 89.38 89 ALA A CA 1
ATOM 775 C C . ALA A 1 89 ? -29.059 -21.105 35.068 1.00 89.38 89 ALA A C 1
ATOM 777 O O . ALA A 1 89 ? -30.059 -20.895 35.754 1.00 89.38 89 ALA A O 1
ATOM 778 N N . GLN A 1 90 ? -28.607 -22.340 34.821 1.00 91.19 90 GLN A N 1
ATOM 779 C CA . GLN A 1 90 ? -29.232 -23.547 35.368 1.00 91.19 90 GLN A CA 1
ATOM 780 C C . GLN A 1 90 ? -29.149 -23.587 36.898 1.00 91.19 90 GLN A C 1
ATOM 782 O O . GLN A 1 90 ? -30.172 -23.765 37.555 1.00 91.19 90 GLN A O 1
ATOM 787 N N . LEU A 1 91 ? -27.974 -23.321 37.476 1.00 92.19 91 LEU A N 1
ATOM 788 C CA . LEU A 1 91 ? -27.790 -23.283 38.928 1.00 92.19 91 LEU A CA 1
ATOM 789 C C . LEU A 1 91 ? -28.639 -22.179 39.586 1.00 92.19 91 LEU A C 1
ATOM 791 O O . LEU A 1 91 ? -29.223 -22.384 40.650 1.00 92.19 91 LEU A O 1
ATOM 795 N N . ARG A 1 92 ? -28.730 -20.991 38.967 1.00 89.88 92 ARG A N 1
ATOM 796 C CA . ARG A 1 92 ? -29.610 -19.908 39.439 1.00 89.88 92 ARG A CA 1
ATOM 797 C C . ARG A 1 92 ? -31.081 -20.303 39.351 1.00 89.88 92 ARG A C 1
ATOM 799 O O . ARG A 1 92 ? -31.816 -20.025 40.294 1.00 89.88 92 ARG A O 1
ATOM 806 N N . ALA A 1 93 ? -31.505 -20.950 38.266 1.00 89.88 93 ALA A N 1
ATOM 807 C CA . ALA A 1 93 ? -32.877 -21.428 38.106 1.00 89.88 93 ALA A CA 1
ATOM 808 C C . ALA A 1 93 ? -33.234 -22.498 39.150 1.00 89.88 93 ALA A C 1
ATOM 810 O O . ALA A 1 93 ? -34.307 -22.434 39.746 1.00 89.88 93 ALA A O 1
ATOM 811 N N . GLU A 1 94 ? -32.321 -23.429 39.434 1.00 87.94 94 GLU A N 1
ATOM 812 C CA . GLU A 1 94 ? -32.491 -24.443 40.478 1.00 87.94 94 GLU A CA 1
ATOM 813 C C . GLU A 1 94 ? -32.596 -23.803 41.868 1.00 87.94 94 GLU A C 1
ATOM 815 O O . GLU A 1 94 ? -33.541 -24.075 42.608 1.00 87.94 94 GLU A O 1
ATOM 820 N N . ARG A 1 95 ? -31.688 -22.877 42.208 1.00 88.12 95 ARG A N 1
ATOM 821 C CA . ARG A 1 95 ? -31.747 -22.130 43.477 1.00 88.12 95 ARG A CA 1
ATOM 822 C C . ARG A 1 95 ? -33.047 -21.341 43.619 1.00 88.12 95 ARG A C 1
ATOM 824 O O . ARG A 1 95 ? -33.653 -21.379 44.686 1.00 88.12 95 ARG A O 1
ATOM 831 N N . ALA A 1 96 ? -33.500 -20.681 42.553 1.00 88.00 96 ALA A N 1
ATOM 832 C CA . ALA A 1 96 ? -34.769 -19.958 42.543 1.00 88.00 96 ALA A CA 1
ATOM 833 C C . ALA A 1 96 ? -35.974 -20.900 42.717 1.00 88.00 96 ALA A C 1
ATOM 835 O O . ALA A 1 96 ? -36.918 -20.566 43.432 1.00 88.00 96 ALA A O 1
ATOM 836 N N . ALA A 1 97 ? -35.947 -22.095 42.116 1.00 85.56 97 ALA A N 1
ATOM 837 C CA . ALA A 1 97 ? -36.989 -23.104 42.300 1.00 85.56 97 ALA A CA 1
ATOM 838 C C . ALA A 1 97 ? -37.023 -23.642 43.743 1.00 85.56 97 ALA A C 1
ATOM 840 O O . ALA A 1 97 ? -38.102 -23.758 44.326 1.00 85.56 97 ALA A O 1
ATOM 841 N N . VAL A 1 98 ? -35.858 -23.902 44.346 1.00 86.19 98 VAL A N 1
ATOM 842 C CA . VAL A 1 98 ? -35.742 -24.333 45.751 1.00 86.19 98 VAL A CA 1
ATOM 843 C C . VAL A 1 98 ? -36.209 -23.235 46.707 1.00 86.19 98 VAL A C 1
ATOM 845 O O . VAL A 1 98 ? -36.943 -23.518 47.653 1.00 86.19 98 VAL A O 1
ATOM 848 N N . GLU A 1 99 ? -35.835 -21.977 46.465 1.00 84.38 99 GLU A N 1
ATOM 849 C CA . GLU A 1 99 ? -36.298 -20.842 47.266 1.00 84.38 99 GLU A CA 1
ATOM 850 C C . GLU A 1 99 ? -37.816 -20.668 47.161 1.00 84.38 99 GLU A C 1
ATOM 852 O O . GLU A 1 99 ? -38.483 -20.517 48.185 1.00 84.38 99 GLU A O 1
ATOM 857 N N . LYS A 1 100 ? -38.378 -20.781 45.951 1.00 85.38 100 LYS A N 1
ATOM 858 C CA . LYS A 1 100 ? -39.826 -20.735 45.726 1.00 85.38 100 LYS A CA 1
ATOM 859 C C . LYS A 1 100 ? -40.552 -21.861 46.468 1.00 85.38 100 LYS A C 1
ATOM 861 O O . LYS A 1 100 ? -41.524 -21.581 47.164 1.00 85.38 100 LYS A O 1
ATOM 866 N N . ALA A 1 101 ? -40.058 -23.098 46.400 1.00 83.00 101 ALA A N 1
ATOM 867 C CA . ALA A 1 101 ? -40.624 -24.226 47.145 1.00 83.00 101 ALA A CA 1
ATOM 868 C C . ALA A 1 101 ? -40.532 -24.021 48.671 1.00 83.00 101 ALA A C 1
ATOM 870 O O . ALA A 1 101 ? -41.461 -24.342 49.412 1.00 83.00 101 ALA A O 1
ATOM 871 N N . ASN A 1 102 ? -39.438 -23.433 49.160 1.00 78.62 102 ASN A N 1
ATOM 872 C CA . ASN A 1 102 ? -39.258 -23.128 50.581 1.00 78.62 102 ASN A CA 1
ATOM 873 C C . ASN A 1 102 ? -40.171 -21.971 51.038 1.00 78.62 102 ASN A C 1
ATOM 875 O O . ASN A 1 102 ? -40.730 -22.018 52.134 1.00 78.62 102 ASN A O 1
ATOM 879 N N . ALA A 1 103 ? -40.378 -20.954 50.195 1.00 79.25 103 ALA A N 1
ATOM 880 C CA . ALA A 1 103 ? -41.338 -19.876 50.426 1.00 79.25 103 ALA A CA 1
ATOM 881 C C . ALA A 1 103 ? -42.782 -20.399 50.438 1.00 79.25 103 ALA A C 1
ATOM 883 O O . ALA A 1 103 ? -43.546 -20.040 51.329 1.00 79.25 103 ALA A O 1
ATOM 884 N N . GLU A 1 104 ? -43.140 -21.310 49.532 1.00 75.00 104 GLU A N 1
ATOM 885 C CA . GLU A 1 104 ? -44.453 -21.964 49.490 1.00 75.00 104 GLU A CA 1
ATOM 886 C C . GLU A 1 104 ? -44.695 -22.864 50.718 1.00 75.00 104 GLU A C 1
ATOM 888 O O . GLU A 1 104 ? -45.766 -22.822 51.326 1.00 75.00 104 GLU A O 1
ATOM 893 N N . ALA A 1 105 ? -43.673 -23.591 51.181 1.00 70.81 105 ALA A N 1
ATOM 894 C CA . ALA A 1 105 ? -43.727 -24.379 52.416 1.00 70.81 105 ALA A CA 1
ATOM 895 C C . ALA A 1 105 ? -43.753 -23.520 53.699 1.00 70.81 105 ALA A C 1
ATOM 897 O O . ALA A 1 105 ? -44.181 -23.989 54.759 1.00 70.81 105 ALA A O 1
ATOM 898 N N . LYS A 1 106 ? -43.268 -22.273 53.650 1.00 67.75 106 LYS A N 1
ATOM 899 C CA . LYS A 1 106 ? -43.414 -21.279 54.731 1.00 67.75 106 LYS A CA 1
ATOM 900 C C . LYS A 1 106 ? -44.784 -20.603 54.682 1.00 67.75 106 LYS A C 1
ATOM 902 O O . LYS A 1 106 ? -45.396 -20.432 55.729 1.00 67.75 106 LYS A O 1
ATOM 907 N N . PHE A 1 107 ? -45.295 -20.305 53.489 1.00 59.53 107 PHE A N 1
ATOM 908 C CA . PHE A 1 107 ? -46.636 -19.765 53.275 1.00 59.53 107 PHE A CA 1
ATOM 909 C C . PHE A 1 107 ? -47.715 -20.767 53.711 1.00 59.53 107 PHE A C 1
ATOM 911 O O . PHE A 1 107 ? -48.595 -20.399 54.476 1.00 59.53 107 PHE A O 1
ATOM 918 N N . SER A 1 108 ? -47.582 -22.058 53.383 1.00 56.47 108 SER A N 1
ATOM 919 C CA . SER A 1 108 ? -48.484 -23.112 53.888 1.00 56.47 108 SER A CA 1
ATOM 920 C C . SER A 1 108 ? -48.386 -23.340 55.404 1.00 56.47 108 SER A C 1
ATOM 922 O O . SER A 1 108 ? -49.348 -23.794 56.014 1.00 56.47 108 SER A O 1
ATOM 924 N N . ARG A 1 109 ? -47.257 -22.993 56.042 1.00 52.12 109 ARG A N 1
ATOM 925 C CA . ARG A 1 109 ? -47.110 -23.004 57.514 1.00 52.12 109 ARG A CA 1
ATOM 926 C C . ARG A 1 109 ? -47.669 -21.754 58.196 1.00 52.12 109 ARG A C 1
ATOM 928 O O . ARG A 1 109 ? -47.922 -21.798 59.393 1.00 52.12 109 ARG A O 1
ATOM 935 N N . GLY A 1 110 ? -47.811 -20.653 57.461 1.00 49.22 110 GLY A N 1
ATOM 936 C CA . GLY A 1 110 ? -48.257 -19.352 57.967 1.00 49.22 110 GLY A CA 1
ATOM 937 C C . GLY A 1 110 ? -49.652 -18.931 57.501 1.00 49.22 110 GLY A C 1
ATOM 938 O O . GLY A 1 110 ? -50.130 -17.880 57.918 1.00 49.22 110 GLY A O 1
ATOM 939 N N . PHE A 1 111 ? -50.327 -19.715 56.655 1.00 44.72 111 PHE A N 1
ATOM 940 C CA . PHE A 1 111 ? -51.648 -19.378 56.128 1.00 44.72 111 PHE A CA 1
ATOM 941 C C . PHE A 1 111 ? -52.756 -19.735 57.124 1.00 44.72 111 PHE A C 1
ATOM 943 O O . PHE A 1 111 ? -53.545 -20.651 56.912 1.00 44.72 111 PHE A O 1
ATOM 950 N N . HIS A 1 112 ? -52.819 -18.988 58.224 1.00 39.12 112 HIS A N 1
ATOM 951 C CA . HIS A 1 112 ? -54.064 -18.673 58.920 1.00 39.12 112 HIS A CA 1
ATOM 952 C C . HIS A 1 112 ? -54.160 -17.143 58.991 1.00 39.12 112 HIS A C 1
ATOM 954 O O . HIS A 1 112 ? -53.527 -16.513 59.830 1.00 39.12 112 HIS A O 1
ATOM 960 N N . GLY A 1 113 ? -54.961 -16.562 58.091 1.00 39.00 113 GLY A N 1
ATOM 961 C CA . GLY A 1 113 ? -5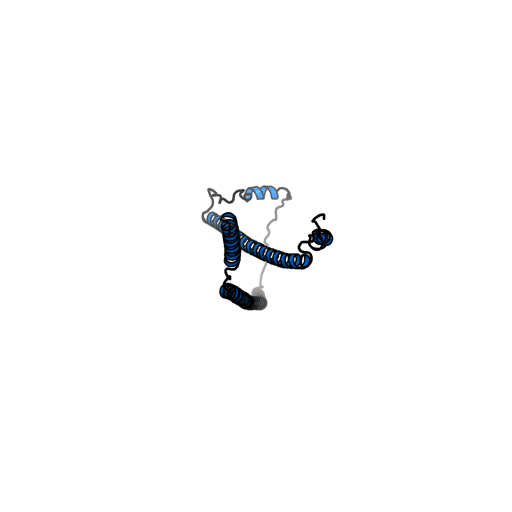5.497 -15.203 58.221 1.00 39.00 113 GLY A CA 1
ATOM 962 C C . GLY A 1 113 ? -54.801 -14.119 57.397 1.00 39.00 113 GLY A C 1
ATOM 963 O O . GLY A 1 113 ? -53.913 -13.431 57.886 1.00 39.00 113 GLY A O 1
ATOM 964 N N . ALA A 1 114 ? -55.299 -13.876 56.182 1.00 41.56 114 ALA A N 1
ATOM 965 C CA . ALA A 1 114 ? -55.121 -12.599 55.496 1.00 41.56 114 ALA A CA 1
ATOM 966 C C . ALA A 1 114 ? -56.494 -12.019 55.127 1.00 41.56 114 ALA A C 1
ATOM 968 O O . ALA A 1 114 ? -57.161 -12.497 54.212 1.00 41.56 114 ALA A O 1
ATOM 969 N N . GLN A 1 115 ? -56.890 -10.959 55.828 1.00 44.78 115 GLN A N 1
ATOM 970 C CA . GLN A 1 115 ? -57.755 -9.912 55.293 1.00 44.78 115 GLN A CA 1
ATOM 971 C C . GLN A 1 115 ? -57.206 -8.564 55.753 1.00 44.78 115 GLN A C 1
ATOM 973 O O . GLN A 1 115 ? -57.209 -8.267 56.943 1.00 44.78 115 GLN A O 1
ATOM 978 N N . SER A 1 116 ? -56.801 -7.720 54.808 1.00 38.28 116 SER A N 1
ATOM 979 C CA . SER A 1 116 ? -56.915 -6.274 54.985 1.00 38.28 116 SER A CA 1
ATOM 980 C C . SER A 1 116 ? -56.969 -5.584 53.628 1.00 38.28 116 SER A C 1
ATOM 982 O O . SER A 1 116 ? -56.009 -5.580 52.859 1.00 38.28 116 SER A O 1
ATOM 984 N N . SER A 1 117 ? -58.145 -5.019 53.381 1.00 54.56 117 SER A N 1
ATOM 985 C CA . SER A 1 117 ? -58.476 -4.028 52.367 1.00 54.56 117 SER A CA 1
ATOM 986 C C . SER A 1 117 ? -57.539 -2.816 52.429 1.00 54.56 117 SER A C 1
ATOM 988 O O . SER A 1 117 ? -57.252 -2.312 53.513 1.00 54.56 117 SER A O 1
ATOM 990 N N . GLY A 1 118 ? -57.120 -2.322 51.264 1.00 35.78 118 GLY A N 1
ATOM 991 C CA . GLY A 1 118 ? -56.317 -1.110 51.115 1.00 35.78 118 GLY A CA 1
ATOM 992 C C . GLY A 1 118 ? -56.603 -0.422 49.784 1.00 35.78 118 GLY A C 1
ATOM 993 O O . GLY A 1 118 ? -55.996 -0.725 48.765 1.00 35.78 118 GLY A O 1
ATOM 994 N N . TYR A 1 119 ? -57.567 0.489 49.822 1.00 37.56 119 TYR A N 1
ATOM 995 C CA . TYR A 1 119 ? -57.925 1.459 48.788 1.00 37.56 119 TYR A CA 1
ATOM 996 C C . TYR A 1 119 ? -56.801 2.488 48.573 1.00 37.56 119 TYR A C 1
ATOM 998 O O . TYR A 1 119 ? -56.283 3.002 49.560 1.00 37.56 119 TYR A O 1
ATOM 1006 N N . SER A 1 120 ? -56.495 2.879 47.327 1.00 37.19 120 SER A N 1
ATOM 1007 C CA . SER A 1 120 ? -56.208 4.290 47.002 1.00 37.19 120 SER A CA 1
ATOM 1008 C C . SER A 1 120 ? -56.236 4.579 45.495 1.00 37.19 120 SER A C 1
ATOM 1010 O O . SER A 1 120 ? -55.933 3.739 44.654 1.00 37.19 120 SER A O 1
ATOM 1012 N N . SER A 1 121 ? -56.653 5.802 45.195 1.00 44.75 121 SER A N 1
ATOM 1013 C CA . SER A 1 121 ? -57.206 6.351 43.962 1.00 44.75 121 SER A CA 1
ATOM 1014 C C . SER A 1 121 ? -56.180 6.729 42.888 1.00 44.75 121 SER A C 1
ATOM 1016 O O . SER A 1 121 ? -55.281 7.530 43.142 1.00 44.75 121 SER A O 1
ATOM 1018 N N . ALA A 1 122 ? -56.410 6.281 41.650 1.00 37.84 122 ALA A N 1
ATOM 1019 C CA . ALA A 1 122 ? -55.745 6.811 40.461 1.00 37.84 122 ALA A CA 1
ATOM 1020 C C . ALA A 1 122 ? -56.516 8.029 39.923 1.00 37.84 122 ALA A C 1
ATOM 1022 O O . ALA A 1 122 ? -57.621 7.921 39.386 1.00 37.84 122 ALA A O 1
ATOM 1023 N N . VAL A 1 123 ? -55.927 9.208 40.111 1.00 43.47 123 VAL A N 1
ATOM 1024 C CA . VAL A 1 123 ? -56.409 10.477 39.568 1.00 43.47 123 VAL A CA 1
ATOM 1025 C C . VAL A 1 123 ? -56.018 10.581 38.090 1.00 43.47 123 VAL A C 1
ATOM 1027 O O . VAL A 1 123 ? -54.937 10.185 37.668 1.00 43.47 123 VAL A O 1
ATOM 1030 N N . LYS A 1 124 ? -56.948 11.120 37.313 1.00 46.38 124 LYS A N 1
ATOM 1031 C CA . LYS A 1 124 ? -56.959 11.313 35.861 1.00 46.38 124 LYS A CA 1
ATOM 1032 C C . LYS A 1 124 ? -55.962 12.402 35.432 1.00 46.38 124 LYS A C 1
ATOM 1034 O O . LYS A 1 124 ? -55.975 13.455 36.065 1.00 46.38 124 LYS A O 1
ATOM 1039 N N . LYS A 1 125 ? -55.286 12.275 34.279 1.00 41.88 125 LYS A N 1
ATOM 1040 C CA . LYS A 1 125 ? -55.063 13.424 33.366 1.00 41.88 125 LYS A CA 1
ATOM 1041 C C . LYS A 1 125 ? -54.590 12.989 31.972 1.00 41.88 125 LYS A C 1
ATOM 1043 O O . LYS A 1 125 ? -53.782 12.082 31.834 1.00 41.88 125 LYS A O 1
ATOM 1048 N N . ALA A 1 126 ? -55.149 13.657 30.966 1.00 35.56 126 ALA A N 1
ATOM 1049 C CA . ALA A 1 126 ? -54.989 13.428 29.538 1.00 35.56 126 ALA A CA 1
ATOM 1050 C C . ALA A 1 126 ? -53.693 14.013 28.935 1.00 35.56 126 ALA A C 1
ATOM 1052 O O . ALA A 1 126 ? -53.209 15.047 29.383 1.00 35.56 126 ALA A O 1
ATOM 1053 N N . SER A 1 127 ? -53.229 13.329 27.885 1.00 47.47 127 SER A N 1
ATOM 1054 C CA . SER A 1 127 ? -52.692 13.786 26.588 1.00 47.47 127 SER A CA 1
ATOM 1055 C C . SER A 1 127 ? -51.919 15.112 26.461 1.00 47.47 127 SER A C 1
ATOM 1057 O O . SER A 1 127 ? -52.519 16.178 26.557 1.00 47.47 127 SER A O 1
ATOM 1059 N N . SER A 1 128 ? -50.656 15.024 26.004 1.00 40.62 128 SER A N 1
ATOM 1060 C CA . SER A 1 128 ? -50.103 15.773 24.845 1.00 40.62 128 SER A CA 1
ATOM 1061 C C . SER A 1 128 ? -48.629 15.391 24.570 1.00 40.62 128 SER A C 1
ATOM 1063 O O . SER A 1 128 ? -47.691 15.984 25.085 1.00 40.62 128 SER A O 1
ATOM 1065 N N . ALA A 1 129 ? -48.397 14.383 23.722 1.00 43.44 129 ALA A N 1
ATOM 1066 C CA . ALA A 1 129 ? -47.055 13.874 23.390 1.00 43.44 129 ALA A CA 1
ATOM 1067 C C . ALA A 1 129 ? -46.336 14.642 22.252 1.00 43.44 129 ALA A C 1
ATOM 1069 O O . ALA A 1 129 ? -45.390 14.123 21.670 1.00 43.44 129 ALA A O 1
ATOM 1070 N N . ALA A 1 130 ? -46.780 15.857 21.912 1.00 48.22 130 ALA A N 1
ATOM 1071 C CA . ALA A 1 130 ? -46.259 16.614 20.765 1.00 48.22 130 ALA A CA 1
ATOM 1072 C C . ALA A 1 130 ? -45.252 17.724 21.130 1.00 48.22 130 ALA A C 1
ATOM 1074 O O . ALA A 1 130 ? -44.596 18.244 20.238 1.00 48.22 130 ALA A O 1
ATOM 1075 N N . ASN A 1 131 ? -45.085 18.053 22.419 1.00 50.03 131 ASN A N 1
ATOM 1076 C CA . ASN A 1 131 ? -44.232 19.170 22.866 1.00 50.03 131 ASN A CA 1
ATOM 1077 C C . ASN A 1 131 ? -42.995 18.731 23.674 1.00 50.03 131 ASN A C 1
ATOM 1079 O O . ASN A 1 131 ? -42.292 19.571 24.218 1.00 50.03 131 ASN A O 1
ATOM 1083 N N . PHE A 1 132 ? -42.728 17.425 23.799 1.00 50.22 132 PHE A N 1
ATOM 1084 C CA . PHE A 1 132 ? -41.661 16.929 24.682 1.00 50.22 132 PHE A CA 1
ATOM 1085 C C . PHE A 1 132 ? -40.279 16.892 24.006 1.00 50.22 132 PHE A C 1
ATOM 1087 O O . PHE A 1 132 ? -39.266 16.975 24.687 1.00 50.22 132 PHE A O 1
ATOM 1094 N N . ALA A 1 133 ? -40.212 16.784 22.675 1.00 54.19 133 ALA A N 1
ATOM 1095 C CA . ALA A 1 133 ? -38.934 16.627 21.973 1.00 54.19 133 ALA A CA 1
ATOM 1096 C C . ALA A 1 133 ? -38.087 17.915 21.960 1.00 54.19 133 ALA A C 1
ATOM 1098 O O . ALA A 1 133 ? -36.874 17.839 22.146 1.00 54.19 133 ALA A O 1
ATOM 1099 N N . ASP A 1 134 ? -38.723 19.079 21.800 1.00 51.62 134 ASP A N 1
ATOM 1100 C CA . ASP A 1 134 ? -38.035 20.378 21.728 1.00 51.62 134 ASP A CA 1
ATOM 1101 C C . ASP A 1 134 ? -37.525 20.843 23.105 1.00 51.62 134 ASP A C 1
ATOM 1103 O O . ASP A 1 134 ? -36.445 21.420 23.228 1.00 51.62 134 ASP A O 1
ATOM 1107 N N . ASP A 1 135 ? -38.256 20.511 24.172 1.00 55.25 135 ASP A N 1
ATOM 1108 C CA . ASP A 1 135 ? -37.932 20.953 25.534 1.00 55.25 135 ASP A CA 1
ATOM 1109 C C . ASP A 1 135 ? -36.827 20.096 26.192 1.00 55.25 135 ASP A C 1
ATOM 1111 O O . ASP A 1 135 ? -36.069 20.570 27.041 1.00 55.25 135 ASP A O 1
ATOM 1115 N N . ILE A 1 136 ? -36.646 18.839 25.753 1.00 56.09 136 ILE A N 1
ATOM 1116 C CA . ILE A 1 136 ? -35.529 17.992 26.213 1.00 56.09 136 ILE A CA 1
ATOM 1117 C C . ILE A 1 136 ? -34.189 18.472 25.639 1.00 56.09 136 ILE A C 1
ATOM 1119 O O . ILE A 1 136 ? -33.167 18.382 26.324 1.00 56.09 136 ILE A O 1
ATOM 1123 N N . ALA A 1 137 ? -34.174 19.015 24.418 1.00 53.88 137 ALA A N 1
ATOM 1124 C CA . ALA A 1 137 ? -32.954 19.556 23.817 1.00 53.88 137 ALA A CA 1
ATOM 1125 C C . ALA A 1 137 ? -32.431 20.788 24.584 1.00 53.88 137 ALA A C 1
ATOM 1127 O O . ALA A 1 137 ? -31.219 20.979 24.697 1.00 53.88 137 ALA A O 1
ATOM 1128 N N . SER A 1 138 ? -33.336 21.568 25.185 1.00 54.12 138 SER A N 1
ATOM 1129 C CA . SER A 1 138 ? -33.004 22.733 26.015 1.00 54.12 138 SER A CA 1
ATOM 1130 C C . SER A 1 138 ? -32.488 22.342 27.411 1.00 54.12 138 SER A C 1
ATOM 1132 O O . SER A 1 138 ? -31.604 22.995 27.963 1.00 54.12 138 SER A O 1
ATOM 1134 N N . ILE A 1 139 ? -32.970 21.222 27.966 1.00 62.22 139 ILE A N 1
ATOM 1135 C CA . ILE A 1 139 ? -32.538 20.709 29.278 1.00 62.22 139 ILE A CA 1
ATOM 1136 C C . ILE A 1 139 ? -31.197 19.963 29.227 1.00 62.22 139 ILE A C 1
ATOM 1138 O O . ILE A 1 139 ? -30.471 19.939 30.224 1.00 62.22 139 ILE A O 1
ATOM 1142 N N . PHE A 1 140 ? -30.868 19.327 28.098 1.00 56.62 140 PHE A N 1
ATOM 1143 C CA . PHE A 1 140 ? -29.688 18.463 28.005 1.00 56.62 140 PHE A CA 1
ATOM 1144 C C . PHE A 1 140 ? -28.436 19.147 27.455 1.00 56.62 140 PHE A C 1
ATOM 1146 O O . PHE A 1 140 ? -27.355 18.567 27.548 1.00 56.62 140 PHE A O 1
ATOM 1153 N N . GLY A 1 141 ? -28.558 20.386 26.970 1.00 52.66 141 GLY A N 1
ATOM 1154 C CA . GLY A 1 141 ? -27.467 21.096 26.318 1.00 52.66 141 GLY A CA 1
ATOM 1155 C C . GLY A 1 141 ? -27.152 20.447 24.973 1.00 52.66 141 GLY A C 1
ATOM 1156 O O . GLY A 1 141 ? -26.687 19.309 24.901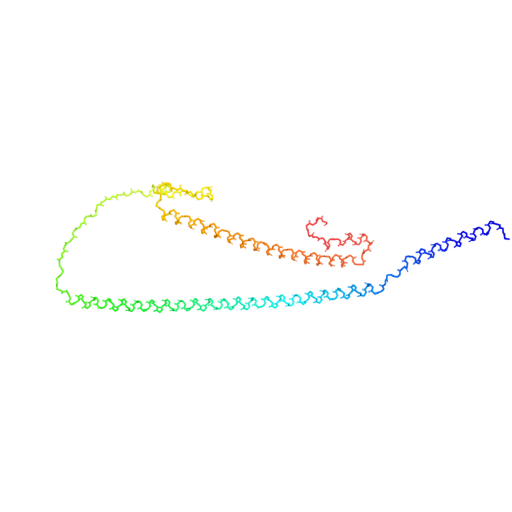 1.00 52.66 141 GLY A O 1
ATOM 1157 N N . GLY A 1 142 ? -27.424 21.169 23.888 1.00 51.06 142 GLY A N 1
ATOM 1158 C CA . GLY A 1 142 ? -26.988 20.751 22.559 1.00 51.06 142 GLY A CA 1
ATOM 1159 C C . GLY A 1 142 ? -25.475 20.484 22.528 1.00 51.06 142 GLY A C 1
ATOM 1160 O O . GLY A 1 142 ? -24.736 21.047 23.342 1.00 51.06 142 GLY A O 1
ATOM 1161 N N . PRO A 1 143 ? -25.005 19.615 21.614 1.00 49.53 143 PRO A N 1
ATOM 1162 C CA . PRO A 1 143 ? -23.593 19.265 21.519 1.00 49.53 143 PRO A CA 1
ATOM 1163 C C . PRO A 1 143 ? -22.748 20.546 21.425 1.00 49.53 143 PRO A C 1
ATOM 1165 O O . PRO A 1 143 ? -23.055 21.400 20.588 1.00 49.53 143 PRO A O 1
ATOM 1168 N N . PRO A 1 144 ? -21.717 20.724 22.276 1.00 51.00 144 PRO A N 1
ATOM 1169 C CA . PRO A 1 144 ? -20.900 21.924 22.233 1.00 51.00 144 PRO A CA 1
ATOM 1170 C C . PRO A 1 144 ? -20.223 22.018 20.864 1.00 51.00 144 PRO A C 1
ATOM 1172 O O . PRO A 1 144 ? -19.526 21.108 20.421 1.00 51.00 144 PRO A O 1
ATOM 1175 N N . SER A 1 145 ? -20.458 23.144 20.194 1.00 53.62 145 SER A N 1
ATOM 1176 C CA . SER A 1 145 ? -19.954 23.480 18.857 1.00 53.62 145 SER A CA 1
ATOM 1177 C C . SER A 1 145 ? -18.436 23.728 18.803 1.00 53.62 145 SER A C 1
ATOM 1179 O O . SER A 1 145 ? -17.919 24.181 17.787 1.00 53.62 145 SER A O 1
ATOM 1181 N N . SER A 1 146 ? -17.689 23.450 19.862 1.00 52.38 146 SER A N 1
ATOM 1182 C CA . SER A 1 146 ? -16.233 23.535 19.862 1.00 52.38 146 SER A CA 1
ATOM 1183 C C . SER A 1 146 ? -15.723 22.482 20.834 1.00 52.38 146 SER A C 1
ATOM 1185 O O . SER A 1 146 ? -16.327 22.298 21.888 1.00 52.38 146 SER A O 1
ATOM 1187 N N . GLY A 1 147 ? -14.662 21.758 20.480 1.00 55.62 147 GLY A N 1
ATOM 1188 C CA . GLY A 1 147 ? -14.081 20.661 21.271 1.00 55.62 147 GLY A CA 1
ATOM 1189 C C . GLY A 1 147 ? -13.413 21.092 22.586 1.00 55.62 147 GLY A C 1
ATOM 1190 O O . GLY A 1 147 ? -12.394 20.520 22.963 1.00 55.62 147 GLY A O 1
ATOM 1191 N N . GLU A 1 148 ? -13.951 22.110 23.258 1.00 49.84 148 GLU A N 1
ATOM 1192 C CA . GLU A 1 148 ? -13.431 22.732 24.470 1.00 49.84 148 GLU A CA 1
ATOM 1193 C C . GLU A 1 148 ? -14.383 22.458 25.647 1.00 49.84 148 GLU A C 1
ATOM 1195 O O . GLU A 1 148 ? -15.595 22.673 25.567 1.00 49.84 148 GLU A O 1
ATOM 1200 N N . PHE A 1 149 ? -13.834 21.912 26.737 1.00 56.41 149 PHE A N 1
ATOM 1201 C CA . PHE A 1 149 ? -14.594 21.474 27.908 1.00 56.41 149 PHE A CA 1
ATOM 1202 C C . PHE A 1 149 ? -15.259 22.668 28.610 1.00 56.41 149 PHE A C 1
ATOM 1204 O O . PHE A 1 149 ? -14.582 23.522 29.176 1.00 56.41 149 PHE A O 1
ATOM 1211 N N . GLN A 1 150 ? -16.591 22.715 28.587 1.00 67.00 150 GLN A N 1
ATOM 1212 C CA . GLN A 1 150 ? -17.364 23.833 29.123 1.00 67.00 150 GLN A CA 1
ATOM 1213 C C . GLN A 1 150 ? -17.557 23.716 30.643 1.00 67.00 150 GLN A C 1
ATOM 1215 O O . GLN A 1 150 ? -18.172 22.766 31.135 1.00 67.00 150 GLN A O 1
ATOM 1220 N N . GLU A 1 151 ? -17.055 24.698 31.392 1.00 54.47 151 GLU A N 1
ATOM 1221 C CA . GLU A 1 151 ? -17.199 24.764 32.847 1.00 54.47 151 GLU A CA 1
ATOM 1222 C C . GLU A 1 151 ? -18.553 25.382 33.234 1.00 54.47 151 GLU A C 1
ATOM 1224 O O . GLU A 1 151 ? -18.852 26.525 32.895 1.00 54.47 151 GLU A O 1
ATOM 1229 N N . ILE A 1 152 ? -19.402 24.609 33.922 1.00 62.59 152 ILE A N 1
ATOM 1230 C CA . ILE A 1 152 ? -20.735 25.052 34.358 1.00 62.59 152 ILE A CA 1
ATOM 1231 C C . ILE A 1 152 ? -20.687 25.454 35.838 1.00 62.59 152 ILE A C 1
ATOM 1233 O O . ILE A 1 152 ? -20.441 24.626 36.727 1.00 62.59 152 ILE A O 1
ATOM 1237 N N . GLU A 1 153 ? -20.932 26.736 36.109 1.00 38.88 153 GLU A N 1
ATOM 1238 C CA . GLU A 1 153 ? -20.951 27.317 37.454 1.00 38.88 153 GLU A CA 1
ATOM 1239 C C . GLU A 1 153 ? -22.196 26.829 38.228 1.00 38.88 153 GLU A C 1
ATOM 1241 O O . GLU A 1 153 ? -23.332 27.036 37.808 1.00 38.88 153 GLU A O 1
ATOM 1246 N N . GLY A 1 154 ? -21.980 26.098 39.332 1.00 60.19 154 GLY A N 1
ATOM 1247 C CA . GLY A 1 154 ? -23.033 25.447 40.136 1.00 60.19 154 GLY A CA 1
ATOM 1248 C C . GLY A 1 154 ? -23.094 23.911 40.039 1.00 60.19 154 GLY A C 1
ATOM 1249 O O . GLY A 1 154 ? -23.879 23.275 40.744 1.00 60.19 154 GLY A O 1
ATOM 1250 N N . GLU A 1 155 ? -22.256 23.281 39.211 1.00 65.12 155 GLU A N 1
ATOM 1251 C CA . GLU A 1 155 ? -22.183 21.820 39.083 1.00 65.12 155 GLU A CA 1
ATOM 1252 C C . GLU A 1 155 ? -21.378 21.167 40.232 1.00 65.12 155 GLU A C 1
ATOM 1254 O O . GLU A 1 155 ? -20.246 21.560 40.517 1.00 65.12 155 GLU A O 1
ATOM 1259 N N . SER A 1 156 ? -21.938 20.137 40.893 1.00 61.72 156 SER A N 1
ATOM 1260 C CA . SER A 1 156 ? -21.225 19.374 41.932 1.00 61.72 156 SER A CA 1
ATOM 1261 C C . SER A 1 156 ? -19.935 18.773 41.367 1.00 61.72 156 SER A C 1
ATOM 1263 O O . SER A 1 156 ? -19.958 18.167 40.294 1.00 61.72 156 SER A O 1
ATOM 1265 N N . GLU A 1 157 ? -18.833 18.860 42.108 1.00 74.31 157 GLU A N 1
ATOM 1266 C CA . GLU A 1 157 ? -17.490 18.509 41.626 1.00 74.31 157 GLU A CA 1
ATOM 1267 C C . GLU A 1 157 ? -17.379 17.078 41.059 1.00 74.31 157 GLU A C 1
ATOM 1269 O O . GLU A 1 157 ? -16.648 16.830 40.103 1.00 74.31 157 GLU A O 1
ATOM 1274 N N . LYS A 1 158 ? -18.180 16.133 41.576 1.00 76.50 158 LYS A N 1
ATOM 1275 C CA . LYS A 1 158 ? -18.262 14.751 41.066 1.00 76.50 158 LYS A CA 1
ATOM 1276 C C . LYS A 1 158 ? -18.803 14.662 39.632 1.00 76.50 158 LYS A C 1
ATOM 1278 O O . LYS A 1 158 ? -18.358 13.817 38.864 1.00 76.50 158 LYS A O 1
ATOM 1283 N N . ARG A 1 159 ? -19.748 15.529 39.263 1.00 76.25 159 ARG A N 1
ATOM 1284 C CA . ARG A 1 159 ? -20.393 15.552 37.939 1.00 76.25 159 ARG A CA 1
ATOM 1285 C C . ARG A 1 159 ? -19.497 16.227 36.896 1.00 76.25 159 ARG A C 1
ATOM 1287 O O . ARG A 1 159 ? -19.343 15.696 35.799 1.00 76.25 159 ARG A O 1
ATOM 1294 N N . ARG A 1 160 ? -18.787 17.289 37.302 1.00 78.75 160 ARG A N 1
ATOM 1295 C CA . ARG A 1 160 ? -17.722 17.928 36.511 1.00 78.75 160 ARG A CA 1
ATOM 1296 C C . ARG A 1 160 ? -16.607 16.938 36.163 1.00 78.75 160 ARG A C 1
ATOM 1298 O O . ARG A 1 160 ? -16.228 16.833 35.001 1.00 78.75 160 ARG A O 1
ATOM 1305 N N . ARG A 1 161 ? -16.141 16.153 37.145 1.00 82.81 161 ARG A N 1
ATOM 1306 C CA . ARG A 1 161 ? -15.129 15.101 36.928 1.00 82.81 161 ARG A CA 1
ATOM 1307 C C . ARG A 1 161 ? -15.612 14.022 35.957 1.00 82.81 161 ARG A C 1
ATOM 1309 O O . ARG A 1 161 ? -14.880 13.685 35.038 1.00 82.81 161 ARG A O 1
ATOM 1316 N N . ALA A 1 162 ? -16.849 13.543 36.099 1.00 84.75 162 ALA A N 1
ATOM 1317 C CA . ALA A 1 162 ? -17.408 12.535 35.193 1.00 84.75 162 ALA A CA 1
ATOM 1318 C C . ALA A 1 162 ? -17.511 13.032 33.738 1.00 84.75 162 ALA A C 1
ATOM 1320 O O . ALA A 1 162 ? -17.197 12.292 32.808 1.00 84.75 162 ALA A O 1
ATOM 1321 N N . ARG A 1 163 ? -17.909 14.294 33.529 1.00 83.75 163 ARG A N 1
ATOM 1322 C CA . ARG A 1 163 ? -17.961 14.905 32.191 1.00 83.75 163 ARG A CA 1
ATOM 1323 C C . ARG A 1 163 ? -16.577 15.112 31.592 1.00 83.75 163 ARG A C 1
ATOM 1325 O O . ARG A 1 163 ? -16.387 14.825 30.415 1.00 83.75 163 ARG A O 1
ATOM 1332 N N . PHE A 1 164 ? -15.623 15.578 32.395 1.00 82.44 164 PHE A N 1
ATOM 1333 C CA . PHE A 1 164 ? -14.242 15.749 31.956 1.00 82.44 164 PHE A CA 1
ATOM 1334 C C . PHE A 1 164 ? -13.628 14.408 31.551 1.00 82.44 164 PHE A C 1
ATOM 1336 O O . PHE A 1 164 ? -13.051 14.294 30.477 1.00 82.44 164 PHE A O 1
ATOM 1343 N N . GLU A 1 165 ? -13.840 13.364 32.353 1.00 86.75 165 GLU A N 1
ATOM 1344 C CA . GLU A 1 165 ? -13.358 12.017 32.055 1.00 86.75 165 GLU A CA 1
ATOM 1345 C C . GLU A 1 165 ? -14.028 11.431 30.800 1.00 86.75 165 GLU A C 1
ATOM 1347 O O . GLU A 1 165 ? -13.369 10.792 29.987 1.00 86.75 165 GLU A O 1
ATOM 1352 N N . GLN A 1 166 ? -15.321 11.690 30.575 1.00 83.69 166 GLN A N 1
ATOM 1353 C CA . GLN A 1 166 ? -16.005 11.292 29.341 1.00 83.69 166 GLN A CA 1
ATOM 1354 C C . GLN A 1 166 ? -15.468 12.044 28.112 1.00 83.69 166 GLN A C 1
ATOM 1356 O O . GLN A 1 166 ? -15.273 11.437 27.056 1.00 83.69 166 GLN A O 1
ATOM 1361 N N . HIS A 1 167 ? -15.203 13.346 28.243 1.00 86.31 167 HIS A N 1
ATOM 1362 C CA . HIS A 1 167 ? -14.582 14.153 27.195 1.00 86.31 167 HIS A CA 1
ATOM 1363 C C . HIS A 1 167 ? -13.171 13.644 26.880 1.00 86.31 167 HIS A C 1
ATOM 1365 O O . HIS A 1 167 ? -12.854 13.397 25.720 1.00 86.31 167 HIS A O 1
ATOM 1371 N N . GLN A 1 168 ? -12.367 13.380 27.911 1.00 88.88 168 GLN A N 1
ATOM 1372 C CA . GLN A 1 168 ? -11.021 12.832 27.787 1.00 88.88 168 GLN A CA 1
ATOM 1373 C C . GLN A 1 168 ? -11.029 11.456 27.117 1.00 88.88 168 GLN A C 1
ATOM 1375 O O . GLN A 1 168 ? -10.331 11.267 26.130 1.00 88.88 168 GLN A O 1
ATOM 1380 N N . ARG A 1 169 ? -11.894 10.532 27.552 1.00 86.62 169 ARG A N 1
ATOM 1381 C CA . ARG A 1 169 ? -12.063 9.220 26.903 1.00 86.62 169 ARG A CA 1
ATOM 1382 C C . ARG A 1 169 ? -12.482 9.346 25.440 1.00 86.62 169 ARG A C 1
ATOM 1384 O O . ARG A 1 169 ? -12.090 8.527 24.618 1.00 86.62 169 ARG A O 1
ATOM 1391 N N . THR A 1 170 ? -13.275 10.362 25.101 1.00 82.62 170 THR A N 1
ATOM 1392 C CA . THR A 1 170 ? -13.691 10.613 23.714 1.00 82.62 170 THR A CA 1
ATOM 1393 C C . THR A 1 170 ? -12.532 11.147 22.874 1.00 82.62 170 THR A C 1
ATOM 1395 O O . THR A 1 170 ? -12.352 10.690 21.749 1.00 82.62 170 THR A O 1
ATOM 1398 N N . LEU A 1 171 ? -11.736 12.078 23.406 1.00 86.81 171 LEU A N 1
ATOM 1399 C CA . LEU A 1 171 ? -10.538 12.587 22.735 1.00 86.81 171 LEU A CA 1
ATOM 1400 C C . LEU A 1 171 ? -9.476 11.496 22.568 1.00 86.81 171 LEU A C 1
ATOM 1402 O O . LEU A 1 171 ? -8.925 11.355 21.484 1.00 86.81 171 LEU A O 1
ATOM 1406 N N . GLU A 1 172 ? -9.234 10.696 23.606 1.00 87.56 172 GLU A N 1
ATOM 1407 C CA . GLU A 1 172 ? -8.295 9.571 23.574 1.00 87.56 172 GLU A CA 1
ATOM 1408 C C . GLU A 1 172 ? -8.759 8.492 22.588 1.00 87.56 172 GLU A C 1
ATOM 1410 O O . GLU A 1 172 ? -7.967 8.024 21.777 1.00 87.56 172 GLU A O 1
ATOM 1415 N N . SER A 1 173 ? -10.051 8.148 22.582 1.00 88.50 173 SER A N 1
ATOM 1416 C CA . SER A 1 173 ? -10.621 7.207 21.608 1.00 88.50 173 SER A CA 1
ATOM 1417 C C . SER A 1 173 ? -10.479 7.710 20.166 1.00 88.50 173 SER A C 1
ATOM 1419 O O . SER A 1 173 ? -10.079 6.947 19.288 1.00 88.50 173 SER A O 1
ATOM 1421 N N . LYS A 1 174 ? -10.726 9.005 19.919 1.00 88.00 174 LYS A N 1
ATOM 1422 C CA . LYS A 1 174 ? -10.520 9.626 18.600 1.00 88.00 174 LYS A CA 1
ATOM 1423 C C . LYS A 1 174 ? -9.048 9.640 18.195 1.00 88.00 174 LYS A C 1
ATOM 1425 O O . LYS A 1 174 ? -8.733 9.216 17.097 1.00 88.00 174 LYS A O 1
ATOM 1430 N N . ALA A 1 175 ? -8.144 10.028 19.092 1.00 89.62 175 ALA A N 1
ATOM 1431 C CA . ALA A 1 175 ? -6.710 10.030 18.809 1.00 89.62 175 ALA A CA 1
ATOM 1432 C C . ALA A 1 175 ? -6.178 8.621 18.480 1.00 89.62 175 ALA A C 1
ATOM 1434 O O . ALA A 1 175 ? -5.316 8.464 17.616 1.00 89.62 175 ALA A O 1
ATOM 1435 N N . LEU A 1 176 ? -6.703 7.582 19.141 1.00 85.62 176 LEU A N 1
ATOM 1436 C CA . LEU A 1 176 ? -6.377 6.189 18.824 1.00 85.62 176 LEU A CA 1
ATOM 1437 C C . LEU A 1 176 ? -6.952 5.745 17.470 1.00 85.62 176 LEU A C 1
ATOM 1439 O O . LEU A 1 176 ? -6.264 5.048 16.719 1.00 85.62 176 LEU A O 1
ATOM 1443 N N . ALA A 1 177 ? -8.183 6.150 17.145 1.00 89.00 177 ALA A N 1
ATOM 1444 C CA . ALA A 1 177 ? -8.791 5.891 15.842 1.00 89.00 177 ALA A CA 1
ATOM 1445 C C . ALA A 1 177 ? -8.010 6.577 14.706 1.00 89.00 177 ALA A C 1
ATOM 1447 O O . ALA A 1 177 ? -7.615 5.895 13.764 1.00 89.00 177 ALA A O 1
ATOM 1448 N N . ASP A 1 178 ? -7.685 7.864 14.849 1.00 90.81 178 ASP A N 1
ATOM 1449 C CA . ASP A 1 178 ? -6.921 8.648 13.866 1.00 90.81 178 ASP A CA 1
ATOM 1450 C C . ASP A 1 178 ? -5.523 8.055 13.632 1.00 90.81 178 ASP A C 1
ATOM 1452 O O . ASP A 1 178 ? -5.027 8.006 12.502 1.00 90.81 178 ASP A O 1
ATOM 1456 N N . LYS A 1 179 ? -4.878 7.551 14.695 1.00 90.88 179 LYS A N 1
ATOM 1457 C CA . LYS A 1 179 ? -3.587 6.863 14.578 1.00 90.88 179 LYS A CA 1
ATOM 1458 C C . LYS A 1 179 ? -3.714 5.556 13.792 1.00 90.88 179 LYS A C 1
ATOM 1460 O O . LYS A 1 179 ? -2.911 5.303 12.900 1.00 90.88 179 LYS A O 1
ATOM 1465 N N . THR A 1 180 ? -4.744 4.761 14.084 1.00 91.12 180 THR A N 1
ATOM 1466 C CA . THR A 1 180 ? -5.014 3.503 13.367 1.00 91.12 180 THR A CA 1
ATOM 1467 C C . THR A 1 180 ? -5.332 3.767 11.891 1.00 91.12 180 THR A C 1
ATOM 1469 O O . THR A 1 180 ? -4.879 3.033 11.015 1.00 91.12 180 THR A O 1
ATOM 1472 N N . GLU A 1 181 ? -6.075 4.835 11.599 1.00 91.75 181 GLU A N 1
ATOM 1473 C CA . GLU A 1 181 ? -6.399 5.254 10.236 1.00 91.75 181 GLU A CA 1
ATOM 1474 C C . GLU A 1 181 ? -5.155 5.716 9.466 1.00 91.75 181 GLU A C 1
ATOM 1476 O O . GLU A 1 181 ? -4.949 5.297 8.326 1.00 91.75 181 GLU A O 1
ATOM 1481 N N . SER A 1 182 ? -4.281 6.498 10.102 1.00 88.88 182 SER A N 1
ATOM 1482 C CA . SER A 1 182 ? -3.023 6.965 9.501 1.00 88.88 182 SER A CA 1
ATOM 1483 C C . SER A 1 182 ? -2.084 5.805 9.138 1.00 88.88 182 SER A C 1
ATOM 1485 O O . SER A 1 182 ? -1.503 5.785 8.048 1.00 88.88 182 SER A O 1
ATOM 1487 N N . ASP A 1 183 ? -1.969 4.805 10.015 1.00 89.75 183 ASP A N 1
ATOM 1488 C CA . ASP A 1 183 ? -1.150 3.613 9.772 1.00 89.75 183 ASP A CA 1
ATOM 1489 C C . ASP A 1 183 ? -1.727 2.768 8.620 1.00 89.75 183 ASP A C 1
ATOM 1491 O O . ASP A 1 183 ? -0.991 2.320 7.735 1.00 89.75 183 ASP A O 1
ATOM 1495 N N . MET A 1 184 ? -3.057 2.609 8.571 1.00 88.06 184 MET A N 1
ATOM 1496 C CA . MET A 1 184 ? -3.740 1.923 7.467 1.00 88.06 184 MET A CA 1
ATOM 1497 C C . MET A 1 184 ? -3.583 2.643 6.132 1.00 88.06 184 MET A C 1
ATOM 1499 O O . MET A 1 184 ? -3.396 1.995 5.100 1.00 88.06 184 MET A O 1
ATOM 1503 N N . GLN A 1 185 ? -3.628 3.972 6.137 1.00 92.06 185 GLN A N 1
ATOM 1504 C CA . GLN A 1 185 ? -3.414 4.770 4.937 1.00 92.06 185 GLN A CA 1
ATOM 1505 C C . GLN A 1 185 ? -1.975 4.641 4.428 1.00 92.06 185 GLN A C 1
ATOM 1507 O O . GLN A 1 185 ? -1.762 4.446 3.233 1.00 92.06 185 GLN A O 1
ATOM 1512 N N . THR A 1 186 ? -0.997 4.658 5.335 1.00 88.56 186 THR A N 1
ATOM 1513 C CA . THR A 1 186 ? 0.419 4.487 4.985 1.00 88.56 186 THR A CA 1
ATOM 1514 C C . THR A 1 186 ? 0.678 3.118 4.354 1.00 88.56 186 THR A C 1
ATOM 1516 O O . THR A 1 186 ? 1.395 3.025 3.360 1.00 88.56 186 THR A O 1
ATOM 1519 N N . GLN A 1 187 ? 0.064 2.050 4.878 1.00 89.31 187 GLN A N 1
ATOM 1520 C CA . GLN A 1 187 ? 0.179 0.718 4.275 1.00 89.31 187 GLN A CA 1
ATOM 1521 C C . GLN A 1 187 ? -0.426 0.651 2.873 1.00 89.31 187 GLN A C 1
ATOM 1523 O O . GLN A 1 187 ? 0.189 0.076 1.976 1.00 89.31 187 GLN A O 1
ATOM 1528 N N . LYS A 1 188 ? -1.607 1.247 2.664 1.00 89.12 188 LYS A N 1
ATOM 1529 C CA . LYS A 1 188 ? -2.225 1.314 1.331 1.00 89.12 188 LYS A CA 1
ATOM 1530 C C . LYS A 1 188 ? -1.328 2.050 0.346 1.00 89.12 188 LYS A C 1
ATOM 1532 O O . LYS A 1 188 ? -1.067 1.529 -0.730 1.00 89.12 188 LYS A O 1
ATOM 1537 N N . GLU A 1 189 ? -0.793 3.200 0.742 1.00 92.38 189 GLU A N 1
ATOM 1538 C CA . GLU A 1 189 ? 0.112 3.974 -0.105 1.00 92.38 189 GLU A CA 1
ATOM 1539 C C . GLU A 1 189 ? 1.402 3.199 -0.419 1.00 92.38 189 GLU A C 1
ATOM 1541 O O . GLU A 1 189 ? 1.864 3.199 -1.557 1.00 92.38 189 GLU A O 1
ATOM 1546 N N . GLN A 1 190 ? 1.982 2.488 0.553 1.00 88.38 190 GLN A N 1
ATOM 1547 C CA . GLN A 1 190 ? 3.134 1.617 0.299 1.00 88.38 190 GLN A CA 1
ATOM 1548 C C . GLN A 1 190 ? 2.791 0.493 -0.683 1.00 88.38 190 GLN A C 1
ATOM 1550 O O . GLN A 1 190 ? 3.545 0.264 -1.628 1.00 88.38 190 GLN A O 1
ATOM 1555 N N . ALA A 1 191 ? 1.652 -0.180 -0.507 1.00 89.44 191 ALA A N 1
ATOM 1556 C CA . ALA A 1 191 ? 1.199 -1.228 -1.417 1.00 89.44 191 ALA A CA 1
ATOM 1557 C C . ALA A 1 191 ? 0.959 -0.692 -2.839 1.00 89.44 191 ALA A C 1
ATOM 1559 O O . ALA A 1 191 ? 1.375 -1.325 -3.809 1.00 89.44 191 ALA A O 1
ATOM 1560 N N . GLU A 1 192 ? 0.364 0.495 -2.974 1.00 90.44 192 GLU A N 1
ATOM 1561 C CA . GLU A 1 192 ? 0.196 1.185 -4.257 1.00 90.44 192 GLU A CA 1
ATOM 1562 C C . GLU A 1 192 ? 1.545 1.538 -4.889 1.00 90.44 192 GLU A C 1
ATOM 1564 O O . GLU A 1 192 ? 1.749 1.287 -6.073 1.00 90.44 192 GLU A O 1
ATOM 1569 N N . ARG A 1 193 ? 2.508 2.043 -4.107 1.00 90.38 193 ARG A N 1
ATOM 1570 C CA . ARG A 1 193 ? 3.874 2.309 -4.587 1.00 90.38 193 ARG A CA 1
ATOM 1571 C C . ARG A 1 193 ? 4.563 1.035 -5.075 1.00 90.38 193 ARG A C 1
ATOM 1573 O O . ARG A 1 193 ? 5.200 1.064 -6.125 1.00 90.38 193 ARG A O 1
ATOM 1580 N N . HIS A 1 194 ? 4.416 -0.081 -4.360 1.00 90.69 194 HIS A N 1
ATOM 1581 C CA . HIS A 1 194 ? 4.946 -1.377 -4.791 1.00 90.69 194 HIS A CA 1
ATOM 1582 C C . HIS A 1 194 ? 4.277 -1.870 -6.078 1.00 90.69 194 HIS A C 1
ATOM 1584 O O . HIS A 1 194 ? 4.964 -2.344 -6.981 1.00 90.69 194 HIS A O 1
ATOM 1590 N N . LEU A 1 195 ? 2.958 -1.721 -6.197 1.00 92.56 195 LEU A N 1
ATOM 1591 C CA . LEU A 1 195 ? 2.219 -2.086 -7.403 1.00 92.56 195 LEU A CA 1
ATOM 1592 C C . LEU A 1 195 ? 2.635 -1.218 -8.600 1.00 92.56 195 LEU A C 1
ATOM 1594 O O . LEU A 1 195 ? 2.922 -1.754 -9.667 1.00 92.56 195 LEU A O 1
ATOM 1598 N N . CYS A 1 196 ? 2.761 0.097 -8.416 1.00 92.25 196 CYS A N 1
ATOM 1599 C CA . CYS A 1 196 ? 3.280 1.017 -9.429 1.00 92.25 196 CYS A CA 1
ATOM 1600 C C . CYS A 1 196 ? 4.707 0.658 -9.853 1.00 92.25 196 CYS A C 1
ATOM 1602 O O . CYS A 1 196 ? 5.009 0.690 -11.043 1.00 92.25 196 CYS A O 1
ATOM 1604 N N . PHE A 1 197 ? 5.570 0.283 -8.905 1.00 93.06 197 PHE A N 1
ATOM 1605 C CA . PHE A 1 197 ? 6.933 -0.158 -9.199 1.00 93.06 197 PHE A CA 1
ATOM 1606 C C . PHE A 1 197 ? 6.943 -1.409 -10.091 1.00 93.06 197 PHE A C 1
ATOM 1608 O O . PHE A 1 197 ? 7.605 -1.412 -11.124 1.00 93.06 197 PHE A O 1
ATOM 1615 N N . LEU A 1 198 ? 6.147 -2.430 -9.756 1.00 91.12 198 LEU A N 1
ATOM 1616 C CA . LEU A 1 198 ? 6.044 -3.653 -10.563 1.00 91.12 198 LEU A CA 1
ATOM 1617 C C . LEU A 1 198 ? 5.458 -3.385 -11.956 1.00 91.12 198 LEU A C 1
ATOM 1619 O O . LEU A 1 198 ? 5.917 -3.949 -12.950 1.00 91.12 198 LEU A O 1
ATOM 1623 N N . ILE A 1 199 ? 4.456 -2.509 -12.051 1.00 88.81 199 ILE A N 1
ATOM 1624 C CA . ILE A 1 199 ? 3.896 -2.096 -13.342 1.00 88.81 199 ILE A CA 1
ATOM 1625 C C . ILE A 1 199 ? 4.961 -1.370 -14.169 1.00 88.81 199 ILE A C 1
ATOM 1627 O O . ILE A 1 199 ? 5.121 -1.679 -15.342 1.00 88.81 199 ILE A O 1
ATOM 1631 N N . ALA A 1 200 ? 5.735 -0.460 -13.579 1.00 89.31 200 ALA A N 1
ATOM 1632 C CA . ALA A 1 200 ? 6.801 0.239 -14.290 1.00 89.31 200 ALA A CA 1
ATOM 1633 C C . ALA A 1 200 ? 7.897 -0.721 -14.786 1.00 89.31 200 ALA A C 1
ATOM 1635 O O . ALA A 1 200 ? 8.304 -0.631 -15.940 1.00 89.31 200 ALA A O 1
ATOM 1636 N N . GLU A 1 201 ? 8.331 -1.666 -13.950 1.00 90.31 201 GLU A N 1
ATOM 1637 C CA . GLU A 1 201 ? 9.357 -2.654 -14.305 1.00 90.31 201 GLU A CA 1
ATOM 1638 C C . GLU A 1 201 ? 8.882 -3.588 -15.431 1.00 90.31 201 GLU A C 1
ATOM 1640 O O . GLU A 1 201 ? 9.589 -3.805 -16.416 1.00 90.31 201 GLU A O 1
ATOM 1645 N N . THR A 1 202 ? 7.645 -4.085 -15.347 1.00 91.56 202 THR A N 1
ATOM 1646 C CA . THR A 1 202 ? 7.057 -4.927 -16.405 1.00 91.56 202 THR A CA 1
ATOM 1647 C C . THR A 1 202 ? 6.832 -4.159 -17.707 1.00 91.56 202 THR A C 1
ATOM 1649 O O . THR A 1 202 ? 7.082 -4.702 -18.786 1.00 91.56 202 THR A O 1
ATOM 1652 N N . LEU A 1 203 ? 6.409 -2.894 -17.627 1.00 89.88 203 LEU A N 1
ATOM 1653 C CA . LEU A 1 203 ? 6.265 -2.026 -18.794 1.00 89.88 203 LEU A CA 1
ATOM 1654 C C . LEU A 1 203 ? 7.617 -1.727 -19.449 1.00 89.88 203 LEU A C 1
ATOM 1656 O O . LEU A 1 203 ? 7.703 -1.786 -20.672 1.00 89.88 203 LEU A O 1
ATOM 1660 N N . ASP A 1 204 ? 8.673 -1.464 -18.678 1.00 91.06 204 ASP A N 1
ATOM 1661 C CA . ASP A 1 204 ? 10.012 -1.191 -19.216 1.00 91.06 204 ASP A CA 1
ATOM 1662 C C . ASP A 1 204 ? 10.573 -2.400 -19.982 1.00 91.06 204 ASP A C 1
ATOM 1664 O O . ASP A 1 204 ? 11.064 -2.266 -21.107 1.00 91.06 204 ASP A O 1
ATOM 1668 N N . ILE A 1 205 ? 10.403 -3.609 -19.433 1.00 92.12 205 ILE A N 1
ATOM 1669 C CA . ILE A 1 205 ? 10.752 -4.858 -20.125 1.00 92.12 205 ILE A CA 1
ATOM 1670 C C . ILE A 1 205 ? 9.935 -5.004 -21.418 1.00 92.12 205 ILE A C 1
ATOM 1672 O O . ILE A 1 205 ? 10.495 -5.314 -22.474 1.00 92.12 205 ILE A O 1
ATOM 1676 N N . GLY A 1 206 ? 8.626 -4.741 -21.364 1.00 91.44 206 GLY A N 1
ATOM 1677 C CA . GLY A 1 206 ? 7.742 -4.805 -22.530 1.00 91.44 206 GLY A CA 1
ATOM 1678 C C . GLY A 1 206 ? 8.130 -3.819 -23.637 1.00 91.44 206 GLY A C 1
ATOM 1679 O O . GLY A 1 206 ? 8.157 -4.188 -24.813 1.00 91.44 206 GLY A O 1
ATOM 1680 N N . ILE A 1 207 ? 8.498 -2.587 -23.273 1.00 92.50 207 ILE A N 1
ATOM 1681 C CA . ILE A 1 207 ? 8.950 -1.549 -24.209 1.00 92.50 207 ILE A CA 1
ATOM 1682 C C . ILE A 1 207 ? 10.273 -1.958 -24.864 1.00 92.50 207 ILE A C 1
ATOM 1684 O O . ILE A 1 207 ? 10.389 -1.902 -26.091 1.00 92.50 207 ILE A O 1
ATOM 1688 N N . LYS A 1 208 ? 11.250 -2.418 -24.073 1.00 93.00 208 LYS A N 1
ATOM 1689 C CA . LYS A 1 208 ? 12.546 -2.904 -24.578 1.00 93.00 208 LYS A CA 1
ATOM 1690 C C . LYS A 1 208 ? 12.367 -4.068 -25.550 1.00 93.00 208 LYS A C 1
ATOM 1692 O O . LYS A 1 208 ? 12.944 -4.067 -26.636 1.00 93.00 208 LYS A O 1
ATOM 1697 N N . GLN A 1 209 ? 11.514 -5.033 -25.211 1.00 93.00 209 GLN A N 1
ATOM 1698 C CA . GLN A 1 209 ? 11.225 -6.167 -26.087 1.00 93.00 209 GLN A CA 1
ATOM 1699 C C . GLN A 1 209 ? 10.506 -5.744 -27.378 1.00 93.00 209 GLN A C 1
ATOM 1701 O O . GLN A 1 209 ? 10.803 -6.277 -28.446 1.00 93.00 209 GLN A O 1
ATOM 1706 N N . TRP A 1 210 ? 9.581 -4.784 -27.310 1.00 94.06 210 TRP A N 1
ATOM 1707 C CA . TRP A 1 210 ? 8.877 -4.264 -28.485 1.00 94.06 210 TRP A CA 1
ATOM 1708 C C . TRP A 1 210 ? 9.793 -3.502 -29.453 1.00 94.06 210 TRP A C 1
ATOM 1710 O O . TRP A 1 210 ? 9.621 -3.615 -30.679 1.00 94.06 210 TRP A O 1
ATOM 1720 N N . ALA A 1 211 ? 10.728 -2.721 -28.902 1.00 93.06 211 ALA A N 1
ATOM 1721 C CA . ALA A 1 211 ? 11.694 -1.930 -29.655 1.00 93.06 211 ALA A CA 1
ATOM 1722 C C . ALA A 1 211 ? 12.798 -2.805 -30.267 1.00 93.06 211 ALA A C 1
ATOM 1724 O O . ALA A 1 211 ? 13.280 -2.494 -31.361 1.00 93.06 211 ALA A O 1
ATOM 1725 N N . SER A 1 212 ? 13.140 -3.920 -29.612 1.00 93.94 212 SER A N 1
ATOM 1726 C CA . SER A 1 212 ? 14.174 -4.858 -30.051 1.00 93.94 212 SER A CA 1
ATOM 1727 C C . SER A 1 212 ? 14.006 -5.265 -31.523 1.00 93.94 212 SER A C 1
ATOM 1729 O O . SER A 1 212 ? 12.936 -5.682 -31.972 1.00 93.94 212 SER A O 1
ATOM 1731 N N . GLY A 1 213 ? 15.073 -5.101 -32.312 1.00 90.25 213 GLY A N 1
ATOM 1732 C CA . GLY A 1 213 ? 15.091 -5.399 -33.751 1.00 90.25 213 GLY A CA 1
ATOM 1733 C C . GLY A 1 213 ? 14.463 -4.329 -34.660 1.00 90.25 213 GLY A C 1
ATOM 1734 O O . GLY A 1 213 ? 14.538 -4.457 -35.882 1.00 90.25 213 GLY A O 1
ATOM 1735 N N . LYS A 1 214 ? 13.877 -3.263 -34.097 1.00 92.56 214 LYS A N 1
ATOM 1736 C CA . LYS A 1 214 ? 13.341 -2.094 -34.829 1.00 92.56 214 LYS A CA 1
ATOM 1737 C C . LYS A 1 214 ? 14.025 -0.780 -34.434 1.00 92.56 214 LYS A C 1
ATOM 1739 O O . LYS A 1 214 ? 13.671 0.278 -34.958 1.00 92.56 214 LYS A O 1
ATOM 1744 N N . GLU A 1 215 ? 14.989 -0.836 -33.520 1.00 85.00 215 GLU A N 1
ATOM 1745 C CA . GLU A 1 215 ? 15.740 0.315 -33.019 1.00 85.00 215 GLU A CA 1
ATOM 1746 C C . GLU A 1 215 ? 16.452 1.026 -34.184 1.00 85.00 215 GLU A C 1
ATOM 1748 O O . GLU A 1 215 ? 17.260 0.438 -34.899 1.00 85.00 215 GLU A O 1
ATOM 1753 N N . GLY A 1 216 ? 16.087 2.287 -34.435 1.00 88.19 216 GLY A N 1
ATOM 1754 C CA . GLY A 1 216 ? 16.594 3.084 -35.561 1.00 88.19 216 GLY A CA 1
ATOM 1755 C C . GLY A 1 216 ? 15.707 3.106 -36.815 1.00 88.19 216 GLY A C 1
ATOM 1756 O O . GLY A 1 216 ? 15.919 3.951 -37.683 1.00 88.19 216 GLY A O 1
ATOM 1757 N N . ASN A 1 217 ? 14.672 2.262 -36.910 1.00 93.69 217 ASN A N 1
ATOM 1758 C CA . ASN A 1 217 ? 13.689 2.314 -37.996 1.00 93.69 217 ASN A CA 1
ATOM 1759 C C . ASN A 1 217 ? 12.399 3.013 -37.540 1.00 93.69 217 ASN A C 1
ATOM 1761 O O . ASN A 1 217 ? 11.460 2.380 -37.053 1.00 93.69 217 ASN A O 1
ATOM 1765 N N . LEU A 1 218 ? 12.338 4.330 -37.757 1.00 94.06 218 LEU A N 1
ATOM 1766 C CA . LEU A 1 218 ? 11.190 5.164 -37.382 1.00 94.06 218 LEU A CA 1
ATOM 1767 C C . LEU A 1 218 ? 9.862 4.648 -37.952 1.00 94.06 218 LEU A C 1
ATOM 1769 O O . LEU A 1 218 ? 8.854 4.669 -37.254 1.00 94.06 218 LEU A O 1
ATOM 1773 N N . HIS A 1 219 ? 9.850 4.138 -39.186 1.00 93.69 219 HIS A N 1
ATOM 1774 C CA . HIS A 1 219 ? 8.624 3.621 -39.797 1.00 93.69 219 HIS A CA 1
ATOM 1775 C C . HIS A 1 219 ? 8.090 2.378 -39.075 1.00 93.69 219 HIS A C 1
ATOM 1777 O O . HIS A 1 219 ? 6.889 2.285 -38.828 1.00 93.69 219 HIS A O 1
ATOM 1783 N N . ALA A 1 220 ? 8.967 1.441 -38.703 1.00 92.44 220 ALA A N 1
ATOM 1784 C CA . ALA A 1 220 ? 8.571 0.228 -37.987 1.00 92.44 220 ALA A CA 1
ATOM 1785 C C . ALA A 1 220 ? 8.083 0.530 -36.559 1.00 92.44 220 ALA A C 1
ATOM 1787 O O . ALA A 1 220 ? 7.119 -0.080 -36.087 1.00 92.44 220 ALA A O 1
ATOM 1788 N N . LEU A 1 221 ? 8.722 1.492 -35.888 1.00 93.69 221 LEU A N 1
ATOM 1789 C CA . LEU A 1 221 ? 8.320 1.948 -34.558 1.00 93.69 221 LEU A CA 1
ATOM 1790 C C . LEU A 1 221 ? 6.954 2.644 -34.606 1.00 93.69 221 LEU A C 1
ATOM 1792 O O . LEU A 1 221 ? 6.052 2.244 -33.881 1.00 93.69 221 LEU A O 1
ATOM 1796 N N . LEU A 1 222 ? 6.749 3.600 -35.516 1.00 92.00 222 LEU A N 1
ATOM 1797 C CA . LEU A 1 222 ? 5.474 4.318 -35.642 1.00 92.00 222 LEU A CA 1
ATOM 1798 C C . LEU A 1 222 ? 4.305 3.387 -35.995 1.00 92.00 222 LEU A C 1
ATOM 1800 O O . LEU A 1 222 ? 3.226 3.519 -35.424 1.00 92.00 222 LEU A O 1
ATOM 1804 N N . TYR A 1 223 ? 4.523 2.412 -36.884 1.00 92.69 223 TYR A N 1
ATOM 1805 C CA . TYR A 1 223 ? 3.481 1.463 -37.289 1.00 92.69 223 TYR A CA 1
ATOM 1806 C C . TYR A 1 223 ? 3.084 0.483 -36.173 1.00 92.69 223 TYR A C 1
ATOM 1808 O O . TYR A 1 223 ? 1.965 -0.021 -36.158 1.00 92.69 223 TYR A O 1
ATOM 1816 N N . THR A 1 224 ? 3.989 0.196 -35.230 1.00 92.81 224 THR A N 1
ATOM 1817 C CA . THR A 1 224 ? 3.734 -0.757 -34.134 1.00 92.81 224 THR A CA 1
ATOM 1818 C C . THR A 1 224 ? 3.563 -0.096 -32.769 1.00 92.81 224 THR A C 1
ATOM 1820 O O . THR A 1 224 ? 3.425 -0.804 -31.773 1.00 92.81 224 THR A O 1
ATOM 1823 N N . LEU A 1 225 ? 3.517 1.237 -32.712 1.00 91.56 225 LEU A N 1
ATOM 1824 C CA . LEU A 1 225 ? 3.398 2.001 -31.469 1.00 91.56 225 LEU A CA 1
ATOM 1825 C C . LEU A 1 225 ? 2.088 1.702 -30.721 1.00 91.56 225 LEU A C 1
ATOM 1827 O O . LEU A 1 225 ? 2.079 1.630 -29.495 1.00 91.56 225 LEU A O 1
ATOM 1831 N N . GLN A 1 226 ? 1.015 1.411 -31.463 1.00 89.25 226 GLN A N 1
ATOM 1832 C CA . GLN A 1 226 ? -0.303 1.050 -30.924 1.00 89.25 226 GLN A CA 1
ATOM 1833 C C . GLN A 1 226 ? -0.286 -0.138 -29.943 1.00 89.25 226 GLN A C 1
ATOM 1835 O O . GLN A 1 226 ? -1.196 -0.273 -29.137 1.00 89.25 226 GLN A O 1
ATOM 1840 N N . TYR A 1 227 ? 0.723 -1.016 -30.011 1.00 87.94 227 TYR A N 1
ATOM 1841 C CA . TYR A 1 227 ? 0.801 -2.214 -29.165 1.00 87.94 227 TYR A CA 1
ATOM 1842 C C . TYR A 1 227 ? 1.407 -1.960 -27.780 1.00 87.94 227 TYR A C 1
ATOM 1844 O O . TYR A 1 227 ? 1.306 -2.822 -26.913 1.00 87.94 227 TYR A O 1
ATOM 1852 N N . VAL A 1 228 ? 2.063 -0.815 -27.583 1.00 91.06 228 VAL A N 1
ATOM 1853 C CA . VAL A 1 228 ? 2.763 -0.465 -26.335 1.00 91.06 228 VAL A CA 1
ATOM 1854 C C . VAL A 1 228 ? 2.080 0.680 -25.596 1.00 91.06 228 VAL A C 1
ATOM 1856 O O . VAL A 1 228 ? 2.250 0.830 -24.388 1.00 91.06 228 VAL A O 1
ATOM 1859 N N . LEU A 1 229 ? 1.296 1.489 -26.302 1.00 89.25 229 LEU A N 1
ATOM 1860 C CA . LEU A 1 229 ? 0.571 2.589 -25.691 1.00 89.25 229 LEU A CA 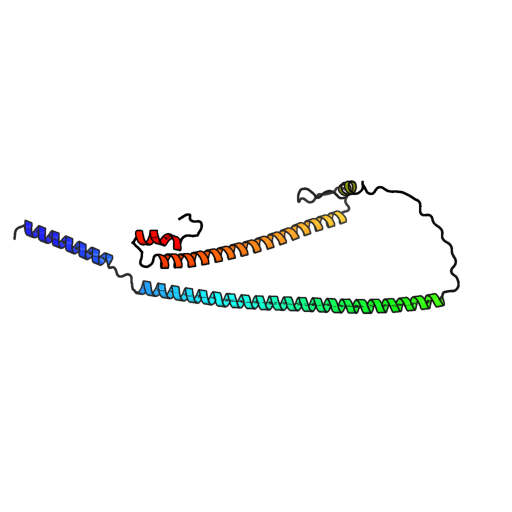1
ATOM 1861 C C . LEU A 1 229 ? -0.641 2.098 -24.892 1.00 89.25 229 LEU A C 1
ATOM 1863 O O . LEU A 1 229 ? -1.259 1.080 -25.204 1.00 89.25 229 LEU A O 1
ATOM 1867 N N . TRP A 1 230 ? -1.006 2.858 -23.860 1.00 85.88 230 TRP A N 1
ATOM 1868 C CA . TRP A 1 230 ? -2.222 2.595 -23.097 1.00 85.88 230 TRP A CA 1
ATOM 1869 C C . TRP A 1 230 ? -3.479 2.924 -23.929 1.00 85.88 230 TRP A C 1
ATOM 1871 O O . TRP A 1 230 ? -3.446 3.854 -24.739 1.00 85.88 230 TRP A O 1
ATOM 1881 N N . PRO A 1 231 ? -4.612 2.226 -23.714 1.00 81.44 231 PRO A N 1
ATOM 1882 C CA . PRO A 1 231 ? -5.816 2.351 -24.549 1.00 81.44 231 PRO A CA 1
ATOM 1883 C C . PRO A 1 231 ? -6.399 3.768 -24.667 1.00 81.44 231 PRO A C 1
ATOM 1885 O O . PRO A 1 231 ? -7.079 4.071 -25.641 1.00 81.44 231 PRO A O 1
ATOM 1888 N N . GLU A 1 232 ? -6.126 4.646 -23.698 1.00 84.62 232 GLU A N 1
ATOM 1889 C CA . GLU A 1 232 ? -6.612 6.035 -23.685 1.00 84.62 232 GLU A CA 1
ATOM 1890 C C . GLU A 1 232 ? -5.634 7.057 -24.298 1.00 84.62 232 GLU A C 1
ATOM 1892 O O . GLU A 1 232 ? -5.845 8.261 -24.189 1.00 84.62 232 GLU A O 1
ATOM 1897 N N . CYS A 1 233 ? -4.547 6.618 -24.941 1.00 82.94 233 CYS A N 1
ATOM 1898 C CA . CYS A 1 233 ? -3.536 7.529 -25.494 1.00 82.94 233 CYS A CA 1
ATOM 1899 C C . CYS A 1 233 ? -3.996 8.320 -26.734 1.00 82.94 233 CYS A C 1
ATOM 1901 O O . CYS A 1 233 ? -3.370 9.322 -27.075 1.00 82.94 233 CYS A O 1
ATOM 1903 N N . GLY A 1 234 ? -5.074 7.889 -27.401 1.00 81.69 234 GLY A N 1
ATOM 1904 C CA . GLY A 1 234 ? -5.620 8.555 -28.589 1.00 81.69 234 GLY A CA 1
ATOM 1905 C C . GLY A 1 234 ? -4.749 8.452 -29.848 1.00 81.69 234 GLY A C 1
ATOM 1906 O O . GLY A 1 234 ? -4.899 9.288 -30.740 1.00 81.69 234 GLY A O 1
ATOM 1907 N N . TRP A 1 235 ? -3.841 7.471 -29.898 1.00 78.44 235 TRP A N 1
ATOM 1908 C CA . TRP A 1 235 ? -2.984 7.162 -31.048 1.00 78.44 235 TRP A CA 1
ATOM 1909 C C . TRP A 1 235 ? -3.675 6.268 -32.081 1.00 78.44 235 TRP A C 1
ATOM 1911 O O . TRP A 1 235 ? -4.454 5.380 -31.664 1.00 78.44 235 TRP A O 1
#

Sequence (235 aa):
MDRAEAKFKHAKEVRERERDAKFTKIKEPMHQEDLEDDWELEQKEWEYREEQKRLAKEREQELEREIERTRQAVERATREARERATAEAQLRAERAAVEKANAEAKFSRGFHGAQSSGYSSAVKKASSAANFADDIASIFGGPPSSGEFQEIEGESEKRRRARFEQHQRTLESKALADKTESDMQTQKEQAERHLCFLIAETLDIGIKQWASGKEGNLHALLYTLQYVLWPECGW

Foldseek 3Di:
DDPVVVVVVVVVVVVVVVVVVVVVVVVPDPPPVVVVVVVVVVVVVVVVVVVVVVVVVVVVVVVVVVVVVVVVVVVVVVVVVVVVVVVVVVVVVVVVVVVVVVVVVVCVVVPDDDDDDDDDDDDDDDDDPPPPPVVVCVVPDDDPPDLDQDDDPPDDPVVSVVSVVVSVVVVVVVVVVVVVVVVVVVVVVVVVVVVVVVVVVVLVVVVCVQCPPVPPPPVSCVVCVVVSDDPPPPD

InterPro domains:
  IPR036869 Chaperone J-domain superfamily [G3DSA:1.10.287.110] (155-235)
  IPR036869 Chaperone J-domain superfamily [SSF46565] (147-233)

pLDDT: mean 76.66, std 18.03, range [35.56, 96.81]

Organism: Musa acuminata subsp. malaccensis (NCBI:txid214687)

Secondary structure (DSSP, 8-state):
--HHHHHHHHHHHHHHHHHHHHHHHHT----HHHHHHHHHHHHHHHHHHHHHHHHHHHHHHHHHHHHHHHHHHHHHHHHHHHHHHHHHHHHHHHHHHHHHHHHHHHHHHH-S----------------TTSHHHHHHHHH-PPPSSSS----TT--HHHHHHHHHHHHHHHHHHHHHHHHHHHHHHHHHHHHHHHHHHHHHHHHHHHHHHHTTTTT-HHHHHHHGGGTS-TTS--

Radius of gyration: 45.15 Å; chains: 1; bounding box: 123×52×111 Å